Protein AF-A0A813KBT8-F1 (afdb_monomer_lite)

pLDDT: mean 81.85, std 19.01, range [26.27, 98.5]

Organism: Polarella glacialis (NCBI:txid89957)

InterPro domains:
  IPR003609 PAN/Apple domain [PF00024] (307-338)
  IPR018170 Aldo/keto reductase, conserved site [PS00062] (79-96)
  IPR020471 Aldo-keto reductase [PR00069] (47-65)
  IPR020471 Aldo-keto reductase [PR00069] (79-96)
  IPR020471 Aldo-keto reductase [PR00069] (163-187)
  IPR020471 Aldo-keto reductase [PTHR43827] (1-230)
  IPR023210 NADP-dependent oxidoreductase domain [PF00248] (2-155)
  IPR023210 NADP-dependent oxidoreductase domain [PF00248] (170-227)
  IPR036812 NAD(P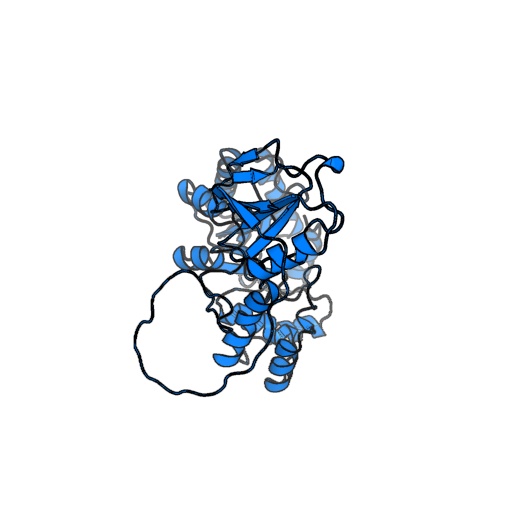)-dependent oxidoreductase domain superfamily [G3DSA:3.20.20.100] (1-245)
  IPR036812 NAD(P)-dependent oxidoreductase domain superfamily [SSF51430] (1-228)

Foldseek 3Di:
DPPCLLVQLVVVVVVPDDPVVDAAEDEQADDPAFNPALVCRVVSLVVSCVSNVHQAHAEYEGEHDPDDDPRLVSNLVSVVVCVVVVRYNFYAYELYDPVRQVRCVVPHPGHHQEYEYADELQQGQFRPRDPQTRACPLVSCVVVNHAAAHEPHQPDDPPDDRQQPPPLLVVQCVVFVAGSLLSSQLLCVVSRHHYDDDDDDPVVVVRNVPNPVDHDDPVSSLVSNCNNCVNPLPDPRHRHPVHDNSVPSDDDDDDDDDDDDDDDDDDDDDDDDPFWDKDFDDKQKDADDDDPQFAFPCFWPDFFDADPVNLSVVLRVTPQFFKWKAQPVTRTIGTTNDRPDMDGNVRTIIMMGTD

Structure (mmCIF, N/CA/C/O backbone):
data_AF-A0A813KBT8-F1
#
_entry.id   AF-A0A813KBT8-F1
#
loop_
_atom_site.group_PDB
_atom_site.id
_atom_site.type_symbol
_atom_site.label_atom_id
_atom_site.label_alt_id
_atom_site.label_comp_id
_atom_site.label_asym_id
_atom_site.label_entity_id
_atom_site.label_seq_id
_atom_site.pdbx_PDB_ins_code
_atom_site.Cartn_x
_atom_site.Cartn_y
_atom_site.Cartn_z
_atom_site.occupancy
_atom_site.B_iso_or_equiv
_atom_site.auth_seq_id
_atom_site.auth_comp_id
_atom_site.auth_asym_id
_atom_site.auth_atom_id
_atom_site.pdbx_PDB_model_num
ATOM 1 N N . ALA A 1 1 ? 16.688 1.338 2.397 1.00 73.06 1 ALA A N 1
ATOM 2 C CA . ALA A 1 1 ? 15.845 2.475 2.842 1.00 73.06 1 ALA A CA 1
ATOM 3 C C . ALA A 1 1 ? 15.650 2.510 4.356 1.00 73.06 1 ALA A C 1
ATOM 5 O O . ALA A 1 1 ? 15.962 3.528 4.949 1.00 73.06 1 ALA A O 1
ATOM 6 N N . TYR A 1 2 ? 15.148 1.444 4.993 1.00 86.00 2 TYR A N 1
ATOM 7 C CA . TYR A 1 2 ? 14.852 1.474 6.438 1.00 86.00 2 TYR A CA 1
ATOM 8 C C . TYR A 1 2 ? 16.041 1.118 7.340 1.00 86.00 2 TYR A C 1
ATOM 10 O O . TYR A 1 2 ? 15.982 1.373 8.537 1.00 86.00 2 TYR A O 1
ATOM 18 N N . GLY A 1 3 ? 17.112 0.549 6.772 1.00 88.31 3 GLY A N 1
ATOM 19 C CA . GLY A 1 3 ? 18.367 0.299 7.488 1.00 88.31 3 GLY A CA 1
ATOM 20 C C . GLY A 1 3 ? 18.262 -0.734 8.609 1.00 88.31 3 GLY A C 1
ATOM 21 O O . GLY A 1 3 ? 19.066 -0.688 9.528 1.00 88.31 3 GLY A O 1
ATOM 22 N N . ASN A 1 4 ? 17.268 -1.624 8.552 1.00 93.88 4 ASN A N 1
ATOM 23 C CA . ASN A 1 4 ? 16.933 -2.557 9.630 1.00 93.88 4 ASN A CA 1
ATOM 24 C C . ASN A 1 4 ? 16.844 -4.030 9.180 1.00 93.88 4 ASN A C 1
ATOM 26 O O . ASN A 1 4 ? 16.309 -4.877 9.892 1.00 93.88 4 ASN A O 1
ATOM 30 N N . GLU A 1 5 ? 17.341 -4.353 7.984 1.00 95.94 5 GLU A N 1
ATOM 31 C CA . GLU A 1 5 ? 17.313 -5.718 7.437 1.00 95.94 5 GLU A CA 1
ATOM 32 C C . GLU A 1 5 ? 18.163 -6.690 8.268 1.00 95.94 5 GLU A C 1
ATOM 34 O O . GLU A 1 5 ? 17.776 -7.843 8.440 1.00 95.94 5 GLU A O 1
ATOM 39 N N . ALA A 1 6 ? 19.262 -6.215 8.864 1.00 97.44 6 ALA A N 1
ATOM 40 C CA . ALA A 1 6 ? 20.105 -7.019 9.748 1.00 97.44 6 ALA A CA 1
ATOM 41 C C . ALA A 1 6 ? 19.377 -7.426 11.042 1.00 97.44 6 ALA A C 1
ATOM 43 O O . ALA A 1 6 ? 19.524 -8.551 11.519 1.00 97.44 6 ALA A O 1
ATOM 44 N N . GLU A 1 7 ? 18.582 -6.523 11.618 1.00 97.81 7 GLU A N 1
ATOM 45 C CA . GLU A 1 7 ? 17.735 -6.774 12.787 1.00 97.81 7 GLU A CA 1
ATOM 46 C C . GLU A 1 7 ? 16.640 -7.787 12.458 1.00 97.81 7 GLU A C 1
ATOM 48 O O . GLU A 1 7 ? 16.394 -8.696 13.248 1.00 97.81 7 GLU A O 1
ATOM 53 N N . ILE A 1 8 ? 16.010 -7.654 11.286 1.00 97.44 8 ILE A N 1
ATOM 54 C CA . ILE A 1 8 ? 14.975 -8.581 10.814 1.00 97.44 8 ILE A CA 1
ATOM 55 C C . ILE A 1 8 ? 15.569 -9.979 10.607 1.00 97.44 8 ILE A C 1
ATOM 57 O O . ILE A 1 8 ? 14.985 -10.952 11.078 1.00 97.44 8 ILE A O 1
ATOM 61 N N . GLY A 1 9 ? 16.749 -10.085 9.985 1.00 98.19 9 GLY A N 1
ATOM 62 C CA . GLY A 1 9 ? 17.458 -11.357 9.812 1.00 98.19 9 GLY A CA 1
ATOM 63 C C . GLY A 1 9 ? 17.734 -12.068 11.137 1.00 98.19 9 GLY A C 1
ATOM 64 O O . GLY A 1 9 ? 17.426 -13.251 11.286 1.00 98.19 9 GLY A O 1
ATOM 65 N N . ARG A 1 10 ? 18.231 -11.329 12.142 1.00 98.44 10 ARG A N 1
ATOM 66 C CA . ARG A 1 10 ? 18.413 -11.868 13.502 1.00 98.44 10 ARG A CA 1
ATOM 67 C C . ARG A 1 10 ? 17.088 -12.314 14.118 1.00 98.44 10 ARG A C 1
ATOM 69 O O . ARG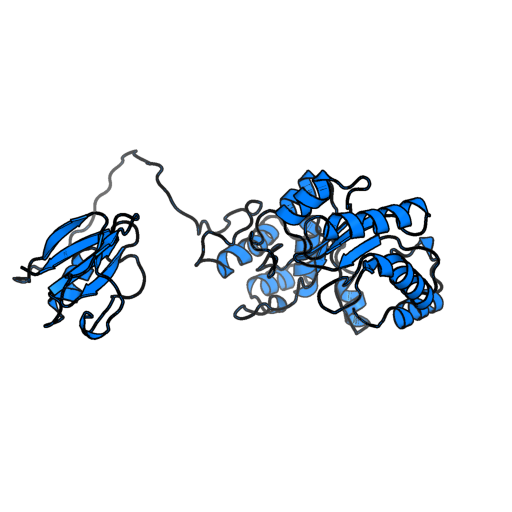 A 1 10 ? 17.006 -13.435 14.596 1.00 98.44 10 ARG A O 1
ATOM 76 N N . ALA A 1 11 ? 16.044 -11.488 14.044 1.00 97.69 11 ALA A N 1
ATOM 77 C CA . ALA A 1 11 ? 14.740 -11.813 14.621 1.00 97.69 11 ALA A CA 1
ATOM 78 C C . ALA A 1 11 ? 14.106 -13.070 14.002 1.00 97.69 11 ALA A C 1
ATOM 80 O O . ALA A 1 11 ? 13.537 -13.881 14.728 1.00 97.69 11 ALA A O 1
ATOM 81 N N . MET A 1 12 ? 14.226 -13.264 12.683 1.00 97.88 12 MET A N 1
ATOM 82 C CA . MET A 1 12 ? 13.758 -14.490 12.025 1.00 97.88 12 MET A CA 1
ATOM 83 C C . MET A 1 12 ? 14.509 -15.715 12.548 1.00 97.88 12 MET A C 1
ATOM 85 O O . MET A 1 12 ? 13.881 -16.695 12.941 1.00 97.88 12 MET A O 1
ATOM 89 N N . LYS A 1 13 ? 15.841 -15.642 12.624 1.00 97.12 13 LYS A N 1
ATOM 90 C CA . LYS A 1 13 ? 16.671 -16.734 13.142 1.00 97.12 13 LYS A CA 1
ATOM 91 C C . LYS A 1 13 ? 16.353 -17.057 14.605 1.00 97.12 13 LYS A C 1
ATOM 93 O O . LYS A 1 13 ? 16.160 -18.221 14.943 1.00 97.12 13 LYS A O 1
ATOM 98 N N . ASP A 1 14 ? 16.258 -16.032 15.446 1.00 98.31 14 ASP A N 1
ATOM 99 C CA . ASP A 1 14 ? 15.983 -16.165 16.879 1.00 98.31 14 ASP A CA 1
ATOM 100 C C . ASP A 1 14 ? 14.563 -16.690 17.149 1.00 98.31 14 ASP A C 1
ATOM 102 O O . ASP A 1 14 ? 14.321 -17.310 18.183 1.00 98.31 14 ASP A O 1
ATOM 106 N N . SER A 1 15 ? 13.624 -16.475 16.218 1.00 97.62 15 SER A N 1
ATOM 107 C CA . SER A 1 15 ? 12.252 -16.985 16.331 1.00 97.62 15 SER A CA 1
ATOM 108 C C . SER A 1 15 ? 12.162 -18.511 16.252 1.00 97.62 15 SER A C 1
ATOM 110 O O . SER A 1 15 ? 11.196 -19.084 16.751 1.00 97.62 15 SER A O 1
ATOM 112 N N . GLY A 1 16 ? 13.136 -19.170 15.612 1.00 97.62 16 GLY A N 1
ATOM 113 C CA . GLY A 1 16 ? 13.113 -20.611 15.351 1.00 97.62 16 GLY A CA 1
ATOM 114 C C . GLY A 1 16 ? 12.031 -21.072 14.364 1.00 97.62 16 GLY A C 1
ATOM 115 O O . GLY A 1 16 ? 11.892 -22.275 14.155 1.00 97.62 16 GLY A O 1
ATOM 116 N N . VAL A 1 17 ? 11.271 -20.151 13.758 1.00 98.19 17 VAL A N 1
ATOM 117 C CA . VAL A 1 17 ? 10.252 -20.475 12.751 1.00 98.19 17 VAL A CA 1
ATOM 118 C C . VAL A 1 17 ? 10.944 -20.874 11.440 1.00 98.19 17 VAL A C 1
ATOM 120 O O . VAL A 1 17 ? 11.838 -20.144 10.995 1.00 98.19 17 VAL A O 1
ATOM 123 N N . PRO A 1 18 ? 10.558 -21.997 10.801 1.00 98.12 18 PRO A N 1
ATOM 124 C CA . PRO A 1 18 ? 11.105 -22.391 9.505 1.00 98.12 18 PRO A CA 1
ATOM 125 C C . PRO A 1 18 ? 10.967 -21.276 8.464 1.00 98.12 18 PRO A C 1
ATOM 127 O O . PRO A 1 18 ? 9.944 -20.592 8.388 1.00 98.12 18 PRO A O 1
ATOM 130 N N . ARG A 1 19 ? 12.001 -21.076 7.639 1.00 97.56 19 ARG A N 1
ATOM 131 C CA . ARG A 1 19 ? 12.046 -19.965 6.674 1.00 97.56 19 ARG A CA 1
ATOM 132 C C . ARG A 1 19 ? 10.878 -20.031 5.687 1.00 97.56 19 ARG A C 1
ATOM 134 O O . ARG A 1 19 ? 10.356 -18.988 5.307 1.00 97.56 19 ARG A O 1
ATOM 141 N N . GLU A 1 20 ? 10.467 -21.228 5.297 1.00 97.25 20 GLU A N 1
ATOM 142 C CA . GLU A 1 20 ? 9.361 -21.514 4.386 1.00 97.25 20 GLU A CA 1
ATOM 143 C C . GLU A 1 20 ? 7.968 -21.199 4.956 1.00 97.25 20 GLU A C 1
ATOM 145 O O . GLU A 1 20 ? 7.028 -21.051 4.178 1.00 97.25 20 GLU A O 1
ATOM 150 N N . GLU A 1 21 ? 7.838 -21.046 6.277 1.00 98.00 21 GLU A N 1
ATOM 151 C CA . GLU A 1 21 ? 6.603 -20.608 6.945 1.00 98.00 21 GLU A CA 1
ATOM 152 C C . GLU A 1 21 ? 6.525 -19.078 7.091 1.00 98.00 21 GLU A C 1
ATOM 154 O O . GLU A 1 21 ? 5.476 -18.526 7.428 1.00 98.00 21 GLU A O 1
ATOM 159 N N . LEU A 1 22 ? 7.625 -18.369 6.819 1.00 97.94 22 LEU A N 1
ATOM 160 C CA . LEU A 1 22 ? 7.691 -16.912 6.850 1.00 97.94 22 LEU A CA 1
ATOM 161 C C . LEU A 1 22 ? 7.487 -16.333 5.448 1.00 97.94 22 LEU A C 1
ATOM 163 O O . LEU A 1 22 ? 8.115 -16.764 4.485 1.00 97.94 22 LEU A O 1
ATOM 167 N N . PHE A 1 23 ? 6.668 -15.285 5.350 1.00 97.69 23 PHE A N 1
ATOM 168 C CA . PHE A 1 23 ? 6.540 -14.482 4.136 1.00 97.69 23 PHE A CA 1
ATOM 169 C C . PHE A 1 23 ? 7.392 -13.216 4.264 1.00 97.69 23 PHE A C 1
ATOM 171 O O . PHE A 1 23 ? 7.031 -12.282 4.984 1.00 97.69 23 PHE A O 1
ATOM 178 N N . LEU A 1 24 ? 8.533 -13.179 3.577 1.00 97.88 24 LEU A N 1
ATOM 179 C CA . LEU A 1 24 ? 9.497 -12.089 3.661 1.00 97.88 24 LEU A CA 1
ATOM 180 C C . LEU A 1 24 ? 9.466 -11.210 2.413 1.00 97.88 24 LEU A C 1
ATOM 182 O O . LEU A 1 24 ? 9.707 -11.661 1.290 1.00 97.88 24 LEU A O 1
ATOM 186 N N . ALA A 1 25 ? 9.239 -9.921 2.643 1.00 96.88 25 ALA A N 1
ATOM 187 C CA . ALA A 1 25 ? 9.203 -8.904 1.610 1.00 96.88 25 ALA A CA 1
ATOM 188 C C . ALA A 1 25 ? 10.233 -7.803 1.898 1.00 96.88 25 ALA A C 1
ATOM 190 O O . ALA A 1 25 ? 10.219 -7.208 2.977 1.00 96.88 25 ALA A O 1
ATOM 191 N N . THR A 1 26 ? 11.089 -7.486 0.925 1.00 95.06 26 THR A N 1
ATOM 192 C CA . THR A 1 26 ? 11.926 -6.272 0.963 1.00 95.06 26 THR A CA 1
ATOM 193 C C . THR A 1 26 ? 11.841 -5.517 -0.361 1.00 95.06 26 THR A C 1
ATOM 195 O O . THR A 1 26 ? 11.114 -5.911 -1.278 1.00 95.06 26 THR A O 1
ATOM 198 N N . LYS A 1 27 ? 12.518 -4.372 -0.445 1.00 92.12 27 LYS A N 1
ATOM 199 C CA . LYS A 1 27 ? 12.392 -3.455 -1.571 1.00 92.12 27 LYS A CA 1
ATOM 200 C C . LYS A 1 27 ? 13.742 -3.077 -2.174 1.00 92.12 27 LYS A C 1
ATOM 202 O O . LYS A 1 27 ? 14.688 -2.786 -1.442 1.00 92.12 27 LYS A O 1
ATOM 207 N N . ALA A 1 28 ? 13.790 -3.014 -3.498 1.00 87.75 28 ALA A N 1
ATOM 208 C CA . ALA A 1 28 ? 14.904 -2.542 -4.302 1.00 87.75 28 ALA A CA 1
ATOM 209 C C . ALA A 1 28 ? 15.030 -1.016 -4.176 1.00 87.75 28 ALA A C 1
ATOM 211 O O . ALA A 1 28 ? 14.179 -0.261 -4.655 1.00 87.75 28 ALA A O 1
ATOM 212 N N . THR A 1 29 ? 16.061 -0.549 -3.471 1.00 73.12 29 THR A N 1
ATOM 213 C CA . THR A 1 29 ? 16.298 0.877 -3.191 1.00 73.12 29 THR A CA 1
ATOM 214 C C . THR A 1 29 ? 17.781 1.130 -2.935 1.00 73.12 29 THR A C 1
ATOM 216 O O . THR A 1 29 ? 18.419 0.346 -2.235 1.00 73.12 29 THR A O 1
ATOM 219 N N . SER A 1 30 ? 18.323 2.237 -3.452 1.00 52.94 30 SER A N 1
ATOM 220 C CA . SER A 1 30 ? 19.692 2.684 -3.142 1.00 52.94 30 SER A CA 1
ATOM 221 C C . SER A 1 30 ? 19.733 4.038 -2.422 1.00 52.94 30 SER A C 1
ATOM 223 O O . SER A 1 30 ? 20.722 4.350 -1.769 1.00 52.94 30 SER A O 1
ATOM 225 N N . VAL A 1 31 ? 18.658 4.831 -2.493 1.00 48.09 31 VAL A N 1
ATOM 226 C CA . VAL A 1 31 ? 18.511 6.151 -1.854 1.00 48.09 31 VAL A CA 1
ATOM 227 C C . VAL A 1 31 ? 17.052 6.380 -1.425 1.00 48.09 31 VAL A C 1
ATOM 229 O O . VAL A 1 31 ? 16.170 5.665 -1.905 1.00 48.09 31 VAL A O 1
ATOM 232 N N . PRO A 1 32 ? 16.754 7.365 -0.548 1.00 42.81 32 PRO A N 1
ATOM 233 C CA . PRO A 1 32 ? 15.406 7.585 -0.005 1.00 42.81 32 PRO A CA 1
ATOM 234 C C . PRO A 1 32 ? 14.283 7.747 -1.046 1.00 42.81 32 PRO A C 1
ATOM 236 O O . PRO A 1 32 ? 13.121 7.604 -0.685 1.00 42.81 32 PRO A O 1
ATOM 239 N N . LEU A 1 33 ? 14.620 8.023 -2.313 1.00 46.59 33 LEU A N 1
ATOM 240 C CA . LEU A 1 33 ? 13.676 8.282 -3.406 1.00 46.59 33 LEU A CA 1
ATOM 241 C C . LEU A 1 33 ? 13.801 7.313 -4.608 1.00 46.59 33 LEU A C 1
ATOM 243 O O . LEU A 1 33 ? 13.226 7.588 -5.655 1.00 46.59 33 LEU A O 1
ATOM 247 N N . GLY A 1 34 ? 14.530 6.190 -4.502 1.00 53.03 34 GLY A N 1
ATOM 248 C CA . GLY A 1 34 ? 14.545 5.152 -5.551 1.00 53.03 34 GLY A CA 1
ATOM 249 C C . GLY A 1 34 ? 15.878 4.418 -5.740 1.00 53.03 34 GLY A C 1
ATOM 250 O O . GLY A 1 34 ? 16.786 4.512 -4.912 1.00 53.03 34 GLY A O 1
ATOM 251 N N . MET A 1 35 ? 15.992 3.648 -6.828 1.00 59.59 35 MET A N 1
ATOM 252 C CA . MET A 1 35 ? 17.266 3.077 -7.285 1.00 59.59 35 MET A CA 1
ATOM 253 C C . MET A 1 35 ? 17.950 4.036 -8.244 1.00 59.59 35 MET A C 1
ATOM 255 O O . MET A 1 35 ? 17.415 4.304 -9.314 1.00 59.59 35 MET A O 1
ATOM 259 N N . ALA A 1 36 ? 19.119 4.550 -7.863 1.00 51.09 36 ALA A N 1
ATOM 260 C CA . ALA A 1 36 ? 19.884 5.504 -8.660 1.00 51.09 36 ALA A CA 1
ATOM 261 C C . ALA A 1 36 ? 20.305 4.908 -10.010 1.00 51.09 36 ALA A C 1
ATOM 263 O O . ALA A 1 36 ? 20.171 5.589 -11.015 1.00 51.09 36 ALA A O 1
ATOM 264 N N . GLU A 1 37 ? 20.703 3.634 -10.040 1.00 63.53 37 GLU A N 1
ATOM 265 C CA . GLU A 1 37 ? 21.267 2.993 -11.228 1.00 63.53 37 GLU A CA 1
ATOM 266 C C . GLU A 1 37 ? 20.930 1.485 -11.264 1.00 63.53 37 GLU A C 1
ATOM 268 O O . GLU A 1 37 ? 21.152 0.797 -10.259 1.00 63.53 37 GLU A O 1
ATOM 273 N N . PRO A 1 38 ? 20.416 0.941 -12.388 1.00 63.00 38 PRO A N 1
ATOM 274 C CA . PRO A 1 38 ? 20.057 -0.478 -12.517 1.00 63.00 38 PRO A CA 1
ATOM 275 C C . PRO A 1 38 ? 21.235 -1.439 -12.310 1.00 63.00 38 PRO A C 1
ATOM 277 O O . PRO A 1 38 ? 21.049 -2.552 -11.822 1.00 63.00 38 PRO A O 1
ATOM 280 N N . THR A 1 39 ? 22.455 -1.000 -12.635 1.00 66.12 39 THR A N 1
ATOM 281 C CA . THR A 1 39 ? 23.690 -1.798 -12.540 1.00 66.12 39 THR A CA 1
ATOM 282 C C . THR A 1 39 ? 24.030 -2.241 -11.117 1.00 66.12 39 THR A C 1
ATOM 284 O O . THR A 1 39 ? 24.774 -3.203 -10.944 1.00 66.12 39 THR A O 1
ATOM 287 N N . TYR A 1 40 ? 23.463 -1.602 -10.089 1.00 78.12 40 TYR A N 1
ATOM 288 C CA . TYR A 1 40 ? 23.676 -1.994 -8.694 1.00 78.12 40 TYR A CA 1
ATOM 289 C C . TYR A 1 40 ? 22.598 -2.923 -8.136 1.00 78.12 40 TYR A C 1
ATOM 291 O O . TYR A 1 40 ? 22.733 -3.346 -6.991 1.00 78.12 40 TYR A O 1
ATOM 299 N N . LEU A 1 41 ? 21.545 -3.258 -8.892 1.00 86.00 41 LEU A N 1
ATOM 300 C CA . LEU A 1 41 ? 20.431 -4.062 -8.381 1.00 86.00 41 LEU A CA 1
ATOM 301 C C . LEU A 1 41 ? 20.901 -5.395 -7.786 1.00 86.00 41 LEU A C 1
ATOM 303 O O . LEU A 1 41 ? 20.525 -5.725 -6.665 1.00 86.00 41 LEU A O 1
ATOM 307 N N . GLU A 1 42 ? 21.752 -6.134 -8.499 1.00 86.25 42 GLU A N 1
ATOM 308 C CA . GLU A 1 42 ? 22.264 -7.423 -8.018 1.00 86.25 42 GLU A CA 1
ATOM 309 C C . GLU A 1 42 ? 23.114 -7.266 -6.751 1.00 86.25 42 GLU A C 1
ATOM 311 O O . GLU A 1 42 ? 22.970 -8.045 -5.811 1.00 86.25 42 GLU A O 1
ATOM 316 N N . ALA A 1 43 ? 23.952 -6.226 -6.684 1.00 87.88 43 ALA A N 1
ATOM 317 C CA . ALA A 1 43 ? 24.774 -5.938 -5.511 1.00 87.88 43 ALA A CA 1
ATOM 318 C C . ALA A 1 43 ? 23.921 -5.532 -4.297 1.00 87.88 43 ALA A C 1
ATOM 320 O O . ALA A 1 43 ? 24.159 -5.995 -3.181 1.00 87.88 43 ALA A O 1
ATOM 321 N N . ILE A 1 44 ? 22.899 -4.696 -4.509 1.00 88.75 44 ILE A N 1
ATOM 322 C CA . ILE A 1 44 ? 21.926 -4.313 -3.479 1.00 88.75 44 ILE A CA 1
ATOM 323 C C . ILE A 1 44 ? 21.217 -5.564 -2.973 1.00 88.75 44 ILE A C 1
ATOM 325 O O . ILE A 1 44 ? 21.206 -5.817 -1.772 1.00 88.75 44 ILE A O 1
ATOM 329 N N . PHE A 1 45 ? 20.682 -6.373 -3.881 1.00 92.50 45 PHE A N 1
ATOM 330 C CA . PHE A 1 45 ? 19.961 -7.587 -3.541 1.00 92.50 45 PHE A CA 1
ATOM 331 C C . PHE A 1 45 ? 20.837 -8.589 -2.772 1.00 92.50 45 PHE A C 1
ATOM 333 O O . PHE A 1 45 ? 20.407 -9.117 -1.746 1.00 92.50 45 PHE A O 1
ATOM 340 N N . ALA A 1 46 ? 22.089 -8.795 -3.194 1.00 93.12 46 ALA A N 1
ATOM 341 C CA . ALA A 1 46 ? 23.042 -9.653 -2.489 1.00 93.12 46 ALA A CA 1
ATOM 342 C C . ALA A 1 46 ? 23.308 -9.168 -1.053 1.00 93.12 46 ALA A C 1
ATOM 344 O O . ALA A 1 46 ? 23.254 -9.964 -0.113 1.00 93.12 46 ALA A O 1
ATOM 345 N N . ASN A 1 47 ? 23.514 -7.861 -0.863 1.00 93.12 47 ASN A N 1
ATOM 346 C CA . ASN A 1 47 ? 23.688 -7.269 0.465 1.00 93.12 47 ASN A CA 1
ATOM 347 C C . ASN A 1 47 ? 22.428 -7.424 1.332 1.00 93.12 47 ASN A C 1
ATOM 349 O O . ASN A 1 47 ? 22.531 -7.696 2.529 1.00 93.12 47 ASN A O 1
ATOM 353 N N . GLN A 1 48 ? 21.238 -7.287 0.741 1.00 95.12 48 GLN A N 1
ATOM 354 C CA . GLN A 1 48 ? 19.968 -7.475 1.446 1.00 95.12 48 GLN A CA 1
ATOM 355 C C . GLN A 1 48 ? 19.791 -8.921 1.909 1.00 95.12 48 GLN A C 1
ATOM 357 O O . GLN A 1 48 ? 19.444 -9.142 3.066 1.00 95.12 48 GLN A O 1
ATOM 362 N N . LEU A 1 49 ? 20.084 -9.909 1.057 1.00 96.94 49 LEU A N 1
ATOM 363 C CA . LEU A 1 49 ? 20.055 -11.323 1.440 1.00 96.94 49 LEU A CA 1
ATOM 364 C C . LEU A 1 49 ? 21.053 -11.641 2.559 1.00 96.94 49 LEU A C 1
ATOM 366 O O . LEU A 1 49 ? 20.706 -12.342 3.510 1.00 96.94 49 LEU A O 1
ATOM 370 N N . GLN A 1 50 ? 22.262 -11.074 2.492 1.00 97.38 50 GLN A N 1
ATOM 371 C CA . GLN A 1 50 ? 23.261 -11.223 3.550 1.00 97.38 50 GLN A CA 1
ATOM 372 C C . GLN A 1 50 ? 22.765 -10.640 4.880 1.00 97.38 50 GLN A C 1
ATOM 374 O O . GLN A 1 50 ? 22.868 -11.299 5.915 1.00 97.38 50 GLN A O 1
ATOM 379 N N . ALA A 1 51 ? 22.204 -9.427 4.865 1.00 97.25 51 ALA A N 1
ATOM 380 C CA . ALA A 1 51 ? 21.662 -8.787 6.060 1.00 97.25 51 ALA A CA 1
ATOM 381 C C . ALA A 1 51 ? 20.471 -9.572 6.637 1.00 97.25 51 ALA A C 1
ATOM 383 O O . ALA A 1 51 ? 20.416 -9.817 7.841 1.00 97.25 51 ALA A O 1
ATOM 384 N N . LEU A 1 52 ? 19.560 -10.025 5.772 1.00 98.00 52 LEU A N 1
ATOM 385 C CA . LEU A 1 52 ? 18.386 -10.823 6.135 1.00 98.00 52 LEU A CA 1
ATOM 386 C C . LEU A 1 52 ? 18.727 -12.274 6.507 1.00 98.00 52 LEU A C 1
ATOM 388 O O . LEU A 1 52 ? 17.858 -12.972 7.022 1.00 98.00 52 LEU A O 1
ATOM 392 N N . GLN A 1 53 ? 19.968 -12.718 6.279 1.00 97.88 53 GLN A N 1
ATOM 393 C CA . GLN A 1 53 ? 20.448 -14.076 6.556 1.00 97.88 53 GLN A CA 1
ATOM 394 C C . GLN A 1 53 ? 19.584 -15.153 5.881 1.00 97.88 53 GLN A C 1
ATOM 396 O O . GLN A 1 53 ? 19.210 -16.150 6.496 1.00 97.88 53 GLN A O 1
ATOM 401 N N . THR A 1 54 ? 19.238 -14.940 4.610 1.00 98.06 54 THR A N 1
ATOM 402 C CA . THR A 1 54 ? 18.399 -15.860 3.833 1.00 98.06 54 THR A CA 1
ATOM 403 C C . THR A 1 54 ? 18.840 -15.922 2.375 1.00 98.06 54 THR A C 1
ATOM 405 O O . THR A 1 54 ? 19.447 -14.985 1.863 1.00 98.06 54 THR A O 1
ATOM 408 N N . ASP A 1 55 ? 18.509 -17.013 1.689 1.00 97.19 55 ASP A N 1
ATOM 409 C CA . ASP A 1 55 ? 18.888 -17.217 0.289 1.00 97.19 55 ASP A CA 1
ATOM 410 C C . ASP A 1 55 ? 17.849 -16.694 -0.707 1.00 97.19 55 ASP A C 1
ATOM 412 O O . ASP A 1 55 ? 18.183 -16.482 -1.877 1.00 97.19 55 ASP A O 1
ATOM 416 N N . TYR A 1 56 ? 16.609 -16.463 -0.261 1.00 98.12 56 TYR A N 1
ATOM 417 C CA . TYR A 1 56 ? 15.518 -16.025 -1.126 1.00 98.12 56 TYR A CA 1
ATOM 418 C C . TYR A 1 56 ? 14.538 -15.068 -0.438 1.00 98.12 56 TYR A C 1
ATOM 420 O O . TYR A 1 56 ? 14.383 -15.061 0.787 1.00 98.12 56 TYR A O 1
ATOM 428 N N . LEU A 1 57 ? 13.813 -14.300 -1.251 1.00 98.31 57 LEU A N 1
ATOM 429 C CA . LEU A 1 57 ? 12.677 -13.482 -0.824 1.00 98.31 57 LEU A CA 1
ATOM 430 C C . LEU A 1 57 ? 11.365 -14.018 -1.390 1.00 98.31 57 LEU A C 1
ATOM 432 O O . LEU A 1 57 ? 11.319 -14.516 -2.516 1.00 98.31 57 LEU A O 1
ATOM 436 N N . ASP A 1 58 ? 10.284 -13.858 -0.631 1.00 98.50 58 ASP A N 1
ATOM 437 C CA . ASP A 1 58 ? 8.940 -14.175 -1.113 1.00 98.50 58 ASP A CA 1
ATOM 438 C C . ASP A 1 58 ? 8.443 -13.075 -2.049 1.00 98.50 58 ASP A C 1
ATOM 440 O O . ASP A 1 58 ? 7.918 -13.365 -3.122 1.00 98.50 58 ASP A O 1
ATOM 444 N N . VAL A 1 59 ? 8.693 -11.810 -1.695 1.00 97.94 59 VAL A N 1
ATOM 445 C CA . VAL A 1 59 ? 8.410 -10.659 -2.559 1.00 97.94 59 VAL A CA 1
ATOM 446 C C . VAL A 1 59 ? 9.597 -9.705 -2.609 1.00 97.94 59 VAL A C 1
ATOM 448 O O . VAL A 1 59 ? 10.118 -9.285 -1.573 1.00 97.94 59 VAL A O 1
ATOM 451 N N . TYR A 1 60 ? 9.969 -9.287 -3.819 1.00 96.62 60 TYR A N 1
ATOM 452 C CA . TYR A 1 60 ? 10.877 -8.161 -4.026 1.00 96.62 60 TYR A CA 1
ATOM 453 C C . TYR A 1 60 ? 10.184 -7.034 -4.787 1.00 96.62 60 TYR A C 1
ATOM 455 O O . TYR A 1 60 ? 9.648 -7.243 -5.874 1.00 96.62 60 TYR A O 1
ATOM 463 N N . MET A 1 61 ? 10.164 -5.839 -4.192 1.00 93.81 61 MET A N 1
ATOM 464 C CA . MET A 1 61 ? 9.421 -4.691 -4.722 1.00 93.81 61 MET A CA 1
ATOM 465 C C . MET A 1 61 ? 10.319 -3.568 -5.216 1.00 93.81 61 MET A C 1
ATOM 467 O O . MET A 1 61 ? 11.274 -3.208 -4.536 1.00 93.81 61 MET A O 1
ATOM 471 N N . LEU A 1 62 ? 9.948 -2.906 -6.308 1.00 90.69 62 LEU A N 1
ATOM 472 C CA . LEU A 1 62 ? 10.552 -1.625 -6.673 1.00 90.69 62 LEU A CA 1
ATOM 473 C C . LEU A 1 62 ? 10.056 -0.502 -5.738 1.00 90.69 62 LEU A C 1
ATOM 475 O O . LEU A 1 62 ? 8.859 -0.234 -5.665 1.00 90.69 62 LEU A O 1
ATOM 479 N N . HIS A 1 63 ? 10.970 0.145 -5.002 1.00 86.62 63 HIS A N 1
ATOM 480 C CA . HIS A 1 63 ? 10.659 1.166 -3.986 1.00 86.62 63 HIS A CA 1
ATOM 481 C C . HIS A 1 63 ? 10.743 2.594 -4.548 1.00 86.62 63 HIS A C 1
ATOM 483 O O . HIS A 1 63 ? 11.592 3.377 -4.115 1.00 86.62 63 HIS A O 1
ATOM 489 N N . ALA A 1 64 ? 9.940 2.940 -5.551 1.00 71.31 64 ALA A N 1
ATOM 490 C CA . ALA A 1 64 ? 10.053 4.250 -6.186 1.00 71.31 64 ALA A CA 1
ATOM 491 C C . ALA A 1 64 ? 8.706 4.794 -6.661 1.00 71.31 64 ALA A C 1
ATOM 493 O O . ALA A 1 64 ? 7.866 4.039 -7.133 1.00 71.31 64 ALA A O 1
ATOM 494 N N . ALA A 1 65 ? 8.557 6.115 -6.586 1.00 60.94 65 ALA A N 1
ATOM 495 C CA . ALA A 1 65 ? 7.540 6.861 -7.318 1.00 60.94 65 ALA A CA 1
ATOM 496 C C . ALA A 1 65 ? 8.205 7.540 -8.530 1.00 60.94 65 ALA A C 1
ATOM 498 O O . ALA A 1 65 ? 9.348 7.989 -8.427 1.00 60.94 65 ALA A O 1
ATOM 499 N N . GLY A 1 66 ? 7.509 7.608 -9.668 1.00 64.88 66 GLY A N 1
ATOM 500 C CA . GLY A 1 66 ? 7.944 8.389 -10.834 1.00 64.88 66 GLY A CA 1
ATOM 501 C C . GLY A 1 66 ? 9.118 7.820 -11.648 1.00 64.88 66 GLY A C 1
ATOM 502 O O . GLY A 1 66 ? 9.752 8.564 -12.393 1.00 64.88 66 GLY A O 1
ATOM 503 N N . VAL A 1 67 ? 9.438 6.525 -11.530 1.00 73.94 67 VAL A N 1
ATOM 504 C CA . VAL A 1 67 ? 10.388 5.856 -12.443 1.00 73.94 67 VAL A CA 1
ATOM 505 C C . VAL A 1 67 ? 9.635 5.419 -13.697 1.00 73.94 67 VAL A C 1
ATOM 507 O O . VAL A 1 67 ? 8.641 4.709 -13.592 1.00 73.94 67 VAL A O 1
ATOM 510 N N . ARG A 1 68 ? 10.110 5.848 -14.870 1.00 81.50 68 ARG A N 1
ATOM 511 C CA . ARG A 1 68 ? 9.447 5.698 -16.174 1.00 81.50 68 ARG A CA 1
ATOM 512 C C . ARG A 1 68 ? 10.464 5.346 -17.269 1.00 81.50 68 ARG A C 1
ATOM 514 O O . ARG A 1 68 ? 11.677 5.461 -17.059 1.00 81.50 68 ARG A O 1
ATOM 521 N N . GLY A 1 69 ? 9.967 4.957 -18.433 1.00 87.00 69 GLY A N 1
ATOM 522 C CA . GLY A 1 69 ? 10.704 4.709 -19.665 1.00 87.00 69 GLY A CA 1
ATOM 523 C C . GLY A 1 69 ? 11.765 3.619 -19.544 1.00 87.00 69 GLY A C 1
ATOM 524 O O . GLY A 1 69 ? 11.639 2.659 -18.783 1.00 87.00 69 GLY A O 1
ATOM 525 N N . GLU A 1 70 ? 12.866 3.813 -20.267 1.00 86.56 70 GLU A N 1
ATOM 526 C CA . GLU A 1 70 ? 13.997 2.879 -20.333 1.00 86.56 70 GLU A CA 1
ATOM 527 C C . GLU A 1 70 ? 14.557 2.512 -18.950 1.00 86.56 70 GLU A C 1
ATOM 529 O O . GLU A 1 70 ? 14.982 1.379 -18.719 1.00 86.56 70 GLU A O 1
ATOM 534 N N . ARG A 1 71 ? 14.517 3.442 -17.988 1.00 83.94 71 ARG A N 1
ATOM 535 C CA . ARG A 1 71 ? 14.978 3.180 -16.621 1.00 83.94 71 ARG A CA 1
ATOM 536 C C . ARG A 1 71 ? 14.069 2.195 -15.894 1.00 83.94 71 ARG A C 1
ATOM 538 O O . ARG A 1 71 ? 14.579 1.307 -15.210 1.00 83.94 71 ARG A O 1
ATOM 545 N N . LEU A 1 72 ? 12.751 2.357 -16.029 1.00 87.19 72 LEU A N 1
ATOM 546 C CA . LEU A 1 72 ? 11.775 1.427 -15.464 1.00 87.19 72 LEU A CA 1
ATOM 547 C C . LEU A 1 72 ? 11.964 0.038 -16.074 1.00 87.19 72 LEU A C 1
ATOM 549 O O . LEU A 1 72 ? 12.067 -0.940 -15.333 1.00 87.19 72 LEU A O 1
ATOM 553 N N . GLU A 1 73 ? 12.097 -0.031 -17.401 1.00 90.56 73 GLU A N 1
ATOM 554 C CA . GLU A 1 73 ? 12.329 -1.294 -18.096 1.00 90.56 73 GLU A CA 1
ATOM 555 C C . GLU A 1 73 ? 13.623 -1.965 -17.638 1.00 90.56 73 GLU A C 1
ATOM 557 O O . GLU A 1 73 ? 13.588 -3.108 -17.187 1.00 90.56 73 GLU A O 1
ATOM 562 N N . THR A 1 74 ? 14.751 -1.255 -17.658 1.00 88.38 74 THR A N 1
ATOM 563 C CA . THR A 1 74 ? 16.062 -1.820 -17.302 1.00 88.38 74 THR A CA 1
ATOM 564 C C . THR A 1 74 ? 16.074 -2.383 -15.881 1.00 88.38 74 THR A C 1
ATOM 566 O O . THR A 1 74 ? 16.543 -3.499 -15.651 1.00 88.38 74 THR A O 1
ATOM 569 N N . VAL A 1 75 ? 15.525 -1.638 -14.917 1.00 88.31 75 VAL A N 1
ATOM 570 C CA . VAL A 1 75 ? 15.401 -2.104 -13.532 1.00 88.31 75 VAL A CA 1
ATOM 571 C C . VAL A 1 75 ? 14.527 -3.349 -13.445 1.00 88.31 75 VAL A C 1
ATOM 573 O O . VAL A 1 75 ? 14.909 -4.322 -12.792 1.00 88.31 75 VAL A O 1
ATOM 576 N N . TRP A 1 76 ? 13.361 -3.327 -14.091 1.00 92.69 76 TRP A N 1
ATOM 577 C CA . TRP A 1 76 ? 12.430 -4.441 -14.011 1.00 92.69 76 TRP A CA 1
ATOM 578 C C . TRP A 1 76 ? 13.017 -5.705 -14.635 1.00 92.69 76 TRP A C 1
ATOM 580 O O . TRP A 1 76 ? 12.940 -6.759 -14.016 1.00 92.69 76 TRP A O 1
ATOM 590 N N . ARG A 1 77 ? 13.708 -5.609 -15.781 1.00 92.50 77 ARG A N 1
ATOM 591 C CA . ARG A 1 77 ? 14.436 -6.741 -16.389 1.00 92.50 77 ARG A CA 1
ATOM 592 C C . ARG A 1 77 ? 15.444 -7.364 -15.425 1.00 92.50 77 ARG A C 1
ATOM 594 O O . ARG A 1 77 ? 15.542 -8.586 -15.340 1.00 92.50 77 ARG A O 1
ATOM 601 N N . GLY A 1 78 ? 16.168 -6.542 -14.667 1.00 91.81 78 GLY A N 1
ATOM 602 C CA . GLY A 1 78 ? 17.063 -7.036 -13.623 1.00 91.81 78 GLY A CA 1
ATOM 603 C C . GLY A 1 78 ? 16.312 -7.766 -12.501 1.00 91.81 78 GLY A C 1
ATOM 604 O O . GLY A 1 78 ? 16.762 -8.808 -12.033 1.00 91.81 78 GLY A O 1
ATOM 605 N N . MET A 1 79 ? 15.133 -7.281 -12.102 1.00 94.50 79 MET A N 1
ATOM 606 C CA . MET A 1 79 ? 14.285 -7.965 -11.116 1.00 94.50 79 MET A CA 1
ATOM 607 C C . MET A 1 79 ? 13.718 -9.286 -11.658 1.00 94.50 79 MET A C 1
ATOM 609 O O . MET A 1 79 ? 13.706 -10.279 -10.934 1.00 94.50 79 MET A O 1
ATOM 613 N N . GLU A 1 80 ? 13.314 -9.333 -12.932 1.00 96.38 80 GLU A N 1
ATOM 614 C CA . GLU A 1 80 ? 12.890 -10.562 -13.621 1.00 96.38 80 GLU A CA 1
ATOM 615 C C . GLU A 1 80 ? 13.999 -11.615 -13.590 1.00 96.38 80 GLU A C 1
ATOM 617 O O . GLU A 1 80 ? 13.749 -12.776 -13.262 1.00 96.38 80 GLU A O 1
ATOM 622 N N . ARG A 1 81 ? 15.250 -11.197 -13.815 1.00 95.44 81 ARG A N 1
ATOM 623 C CA . ARG A 1 81 ? 16.409 -12.087 -13.733 1.00 95.44 81 ARG A CA 1
ATOM 624 C C . ARG A 1 81 ? 16.579 -12.716 -12.346 1.00 95.44 81 ARG A C 1
ATOM 626 O O . ARG A 1 81 ? 16.939 -13.887 -12.253 1.00 95.44 81 ARG A O 1
ATOM 633 N N . LEU A 1 82 ? 16.291 -11.988 -11.265 1.00 95.56 82 LEU A N 1
ATOM 634 C CA . LEU A 1 82 ? 16.353 -12.536 -9.901 1.00 95.56 82 LEU A CA 1
ATOM 635 C C . LEU A 1 82 ? 15.309 -13.639 -9.660 1.00 95.56 82 LEU A C 1
ATOM 637 O O . LEU A 1 82 ? 15.573 -14.571 -8.893 1.00 95.56 82 LEU A O 1
ATOM 641 N N . VAL A 1 83 ? 14.154 -13.561 -10.329 1.00 97.81 83 VAL A N 1
ATOM 642 C CA . VAL A 1 83 ? 13.138 -14.625 -10.313 1.00 97.81 83 VAL A CA 1
ATOM 643 C C . VAL A 1 83 ? 13.623 -15.841 -11.094 1.00 97.81 83 VAL A C 1
ATOM 645 O O . VAL A 1 83 ? 13.559 -16.956 -10.585 1.00 97.81 83 VAL A O 1
ATOM 648 N N . GLU A 1 84 ? 14.177 -15.642 -12.293 1.00 97.19 84 GLU A N 1
ATOM 649 C CA . GLU A 1 84 ? 14.739 -16.731 -13.110 1.00 97.19 84 GLU A CA 1
ATOM 650 C C . GLU A 1 84 ? 15.870 -17.485 -12.395 1.00 97.19 84 GLU A C 1
ATOM 652 O O . GLU A 1 84 ? 16.022 -18.694 -12.561 1.00 97.19 84 GLU A O 1
ATOM 657 N N . LEU A 1 85 ? 16.656 -16.779 -11.577 1.00 96.25 85 LEU A N 1
ATOM 658 C CA . LEU A 1 85 ? 17.707 -17.355 -10.734 1.00 96.25 85 LEU A CA 1
ATOM 659 C C . LEU A 1 85 ? 17.168 -18.053 -9.470 1.00 96.25 85 LEU A C 1
ATOM 661 O O . LEU A 1 85 ? 17.958 -18.555 -8.670 1.00 96.25 85 LEU A O 1
ATOM 665 N N . GLY A 1 86 ? 15.849 -18.063 -9.250 1.00 97.06 86 GLY A N 1
ATOM 666 C CA . GLY A 1 86 ? 15.204 -18.688 -8.093 1.00 97.06 86 GLY A CA 1
ATOM 667 C C . GLY A 1 86 ? 15.444 -17.965 -6.765 1.00 97.06 86 GLY A C 1
ATOM 668 O O . GLY A 1 86 ? 15.216 -18.542 -5.704 1.00 97.06 86 GLY A O 1
ATOM 669 N N . ARG A 1 87 ? 15.919 -16.712 -6.792 1.00 97.50 87 ARG A N 1
ATOM 670 C CA . ARG A 1 87 ? 16.233 -15.933 -5.579 1.00 97.50 87 ARG A CA 1
ATOM 671 C C . ARG A 1 87 ? 15.054 -15.091 -5.092 1.00 97.50 87 ARG A C 1
ATOM 673 O O . ARG A 1 87 ? 15.039 -14.657 -3.943 1.00 97.50 87 ARG A O 1
ATOM 680 N N . VAL A 1 88 ? 14.061 -14.863 -5.944 1.00 98.19 88 VAL A N 1
ATOM 681 C CA . VAL A 1 88 ? 12.822 -14.156 -5.606 1.00 98.19 88 VAL A CA 1
ATOM 682 C C . VAL A 1 88 ? 11.642 -14.967 -6.123 1.00 98.19 88 VAL A C 1
ATOM 684 O O . VAL A 1 88 ? 11.657 -15.392 -7.274 1.00 98.19 88 VAL A O 1
ATOM 687 N N . ARG A 1 89 ? 10.619 -15.182 -5.289 1.00 98.12 89 ARG A N 1
ATOM 688 C CA . ARG A 1 89 ? 9.410 -15.913 -5.705 1.00 98.12 89 ARG A CA 1
ATOM 689 C C . ARG A 1 89 ? 8.455 -15.040 -6.515 1.00 98.12 89 ARG A C 1
ATOM 691 O O . ARG A 1 89 ? 7.972 -15.477 -7.554 1.00 98.12 89 ARG A O 1
ATOM 698 N N . SER A 1 90 ? 8.220 -13.812 -6.055 1.00 98.12 90 SER A N 1
ATOM 699 C CA . SER A 1 90 ? 7.266 -12.884 -6.664 1.00 98.12 90 SER A CA 1
ATOM 700 C C . SER A 1 90 ? 7.812 -11.461 -6.742 1.00 98.12 90 SER A C 1
ATOM 702 O O . SER A 1 90 ? 8.536 -10.998 -5.858 1.00 98.12 90 SER A O 1
ATOM 704 N N . LEU A 1 91 ? 7.418 -10.734 -7.787 1.00 97.56 91 LEU A N 1
ATOM 705 C CA . LEU A 1 91 ? 7.764 -9.326 -7.959 1.00 97.56 91 LEU A CA 1
ATOM 706 C C . LEU A 1 91 ? 6.602 -8.414 -7.594 1.00 97.56 91 LEU A C 1
ATOM 708 O O . LEU A 1 91 ? 5.426 -8.762 -7.742 1.00 97.56 91 LEU A O 1
ATOM 712 N N . GLY A 1 92 ? 6.955 -7.215 -7.150 1.00 95.94 92 GLY A N 1
ATOM 713 C CA . GLY A 1 92 ? 5.987 -6.176 -6.870 1.00 95.94 92 GLY A CA 1
ATOM 714 C C . GLY A 1 92 ? 6.512 -4.769 -7.086 1.00 95.94 92 GLY A C 1
ATOM 715 O O . GLY A 1 92 ? 7.673 -4.540 -7.423 1.00 95.94 92 GLY A O 1
ATOM 716 N N . VAL A 1 93 ? 5.635 -3.811 -6.839 1.00 93.38 93 VAL A N 1
ATOM 717 C CA . VAL A 1 93 ? 5.934 -2.380 -6.900 1.00 93.38 93 VAL A CA 1
ATOM 718 C C . VAL A 1 93 ? 5.416 -1.682 -5.652 1.00 93.38 93 VAL A C 1
ATOM 720 O O . VAL A 1 93 ? 4.594 -2.220 -4.907 1.00 93.38 93 VAL A O 1
ATOM 723 N N . SER A 1 94 ? 5.915 -0.481 -5.389 1.00 90.75 94 SER A N 1
ATOM 724 C CA . SER A 1 94 ? 5.429 0.354 -4.300 1.00 90.75 94 SER A CA 1
ATOM 725 C C . SER A 1 94 ? 5.394 1.809 -4.730 1.00 90.75 94 SER A C 1
ATOM 727 O O . SER A 1 94 ? 6.389 2.311 -5.243 1.00 90.75 94 SER A O 1
ATOM 729 N N . ASN A 1 95 ? 4.282 2.486 -4.440 1.00 86.88 95 ASN A N 1
ATOM 730 C CA . ASN A 1 95 ? 3.994 3.886 -4.780 1.00 86.88 95 ASN A CA 1
ATOM 731 C C . ASN A 1 95 ? 3.775 4.150 -6.278 1.00 86.88 95 ASN A C 1
ATOM 733 O O . ASN A 1 95 ? 4.075 5.237 -6.768 1.00 86.88 95 ASN A O 1
ATOM 737 N N . PHE A 1 96 ? 3.267 3.155 -7.007 1.00 87.00 96 PHE A N 1
ATOM 738 C CA . PHE A 1 96 ? 2.941 3.289 -8.428 1.00 87.00 96 PHE A CA 1
ATOM 739 C C . PHE A 1 96 ? 1.504 3.804 -8.605 1.00 87.00 96 PHE A C 1
ATOM 741 O O . PHE A 1 96 ? 0.603 3.366 -7.883 1.00 87.00 96 PHE A O 1
ATOM 748 N N . GLY A 1 97 ? 1.294 4.725 -9.550 1.00 85.06 97 GLY A N 1
ATOM 749 C CA . GLY A 1 97 ? -0.024 5.099 -10.065 1.00 85.06 97 GLY A CA 1
ATOM 750 C C . GLY A 1 97 ? -0.424 4.235 -11.265 1.00 85.06 97 GLY A C 1
ATOM 751 O O . GLY A 1 97 ? 0.355 3.403 -11.728 1.00 85.06 97 GLY A O 1
ATOM 752 N N . VAL A 1 98 ? -1.647 4.422 -11.775 1.00 86.25 98 VAL A N 1
ATOM 753 C CA . VAL A 1 98 ? -2.191 3.611 -12.886 1.00 86.25 98 VAL A CA 1
ATOM 754 C C . VAL A 1 98 ? -1.327 3.717 -14.141 1.00 86.25 98 VAL A C 1
ATOM 756 O O . VAL A 1 98 ? -1.045 2.709 -14.772 1.00 86.25 98 VAL A O 1
ATOM 759 N N . GLU A 1 99 ? -0.845 4.907 -14.484 1.00 86.25 99 GLU A N 1
ATOM 760 C CA . GLU A 1 99 ? -0.018 5.087 -15.677 1.00 86.25 99 GLU A CA 1
ATOM 761 C C . GLU A 1 99 ? 1.338 4.370 -15.584 1.00 86.25 99 GLU A C 1
ATOM 763 O O . GLU A 1 99 ? 1.764 3.757 -16.561 1.00 86.25 99 GLU A O 1
ATOM 768 N N . GLU A 1 100 ? 2.022 4.423 -14.430 1.00 87.25 100 GLU A N 1
ATOM 769 C CA . GLU A 1 100 ? 3.255 3.649 -14.222 1.00 87.25 100 GLU A CA 1
ATOM 770 C C . GLU A 1 100 ? 2.983 2.141 -14.309 1.00 87.25 100 GLU A C 1
ATOM 772 O O . GLU A 1 100 ? 3.811 1.381 -14.816 1.00 87.25 100 GLU A O 1
ATOM 777 N N . LEU A 1 101 ? 1.835 1.704 -13.780 1.00 90.94 101 LEU A N 1
ATOM 778 C CA . LEU A 1 101 ? 1.420 0.306 -13.795 1.00 90.94 101 LEU A CA 1
ATOM 779 C C . LEU A 1 101 ? 1.145 -0.173 -15.218 1.00 90.94 101 LEU A C 1
ATOM 781 O O . LEU A 1 101 ? 1.666 -1.219 -15.583 1.00 90.94 101 LEU A O 1
ATOM 785 N N . GLU A 1 102 ? 0.403 0.589 -16.021 1.00 92.62 102 GLU A N 1
ATOM 786 C CA . GLU A 1 102 ? 0.126 0.281 -17.431 1.00 92.62 102 GLU A CA 1
ATOM 787 C C . GLU A 1 102 ? 1.406 0.217 -18.265 1.00 92.62 102 GLU A C 1
ATOM 789 O O . GLU A 1 102 ? 1.609 -0.712 -19.045 1.00 92.62 102 GLU A O 1
ATOM 794 N N . GLU A 1 103 ? 2.318 1.167 -18.063 1.00 93.12 103 GLU A N 1
ATOM 795 C CA . GLU A 1 103 ? 3.607 1.170 -18.748 1.00 93.12 103 GLU A CA 1
ATOM 796 C C . GLU A 1 103 ? 4.428 -0.078 -18.407 1.00 93.12 103 GLU A C 1
ATOM 798 O O . GLU A 1 103 ? 4.877 -0.795 -19.306 1.00 93.12 103 GLU A O 1
ATOM 803 N N . LEU A 1 104 ? 4.569 -0.382 -17.112 1.00 93.56 104 LEU A N 1
ATOM 804 C CA . LEU A 1 104 ? 5.222 -1.602 -16.648 1.00 93.56 104 LEU A CA 1
ATOM 805 C C . LEU A 1 104 ? 4.535 -2.847 -17.222 1.00 93.56 104 LEU A C 1
ATOM 807 O O . LEU A 1 104 ? 5.192 -3.784 -17.683 1.00 93.56 104 LEU A O 1
ATOM 811 N N . TRP A 1 105 ? 3.205 -2.854 -17.220 1.00 96.31 105 TRP A N 1
ATOM 812 C CA . TRP A 1 105 ? 2.408 -3.943 -17.756 1.00 96.31 105 TRP A CA 1
ATOM 813 C C . TRP A 1 105 ? 2.618 -4.121 -19.259 1.00 96.31 105 TRP A C 1
ATOM 815 O O . TRP A 1 105 ? 2.577 -5.253 -19.734 1.00 96.31 105 TRP A O 1
ATOM 825 N N . GLY A 1 106 ? 2.919 -3.063 -20.009 1.00 97.19 106 GLY A N 1
ATOM 826 C CA . GLY A 1 106 ? 3.186 -3.135 -21.443 1.00 97.19 106 GLY A CA 1
ATOM 827 C C . GLY A 1 106 ? 4.407 -3.986 -21.803 1.00 97.19 106 GLY A C 1
ATOM 828 O O . GLY A 1 106 ? 4.351 -4.755 -22.763 1.00 97.19 106 GLY A O 1
ATOM 829 N N . PHE A 1 107 ? 5.493 -3.911 -21.025 1.00 96.62 107 PHE A N 1
ATOM 830 C CA . PHE A 1 107 ? 6.757 -4.577 -21.379 1.00 96.62 107 PHE A CA 1
ATOM 831 C C . PHE A 1 107 ? 7.174 -5.720 -20.433 1.00 96.62 107 PHE A C 1
ATOM 833 O O . PHE A 1 107 ? 8.000 -6.557 -20.822 1.00 96.62 107 PHE A O 1
ATOM 840 N N . ALA A 1 108 ? 6.655 -5.793 -19.201 1.00 97.44 108 ALA A N 1
ATOM 841 C CA . ALA A 1 108 ? 7.045 -6.817 -18.228 1.00 97.44 108 ALA A CA 1
ATOM 842 C C . ALA A 1 108 ? 6.722 -8.234 -18.734 1.00 97.44 108 ALA A C 1
ATOM 844 O O . ALA A 1 108 ? 5.583 -8.527 -19.106 1.00 97.44 108 ALA A O 1
ATOM 845 N N . LYS A 1 109 ? 7.710 -9.132 -18.712 1.00 98.00 109 LYS A N 1
ATOM 846 C CA . LYS A 1 109 ? 7.533 -10.574 -18.938 1.00 98.00 109 LYS A CA 1
ATOM 847 C C . LYS A 1 109 ? 6.983 -11.250 -17.685 1.00 98.00 109 LYS A C 1
ATOM 849 O O . LYS A 1 109 ? 6.057 -12.049 -17.784 1.00 98.00 109 LYS A O 1
ATOM 854 N N . ILE A 1 110 ? 7.519 -10.902 -16.516 1.00 98.19 110 ILE A N 1
ATOM 855 C CA . ILE A 1 110 ? 6.996 -11.323 -15.214 1.00 98.19 110 ILE A CA 1
ATOM 856 C C . ILE A 1 110 ? 6.234 -10.135 -14.642 1.00 98.19 110 ILE A C 1
ATOM 858 O O . ILE A 1 110 ? 6.828 -9.115 -14.292 1.00 98.19 110 ILE A O 1
ATOM 862 N N . LYS A 1 111 ? 4.905 -10.246 -14.596 1.00 97.88 111 LYS A N 1
ATOM 863 C CA . LYS A 1 111 ? 4.037 -9.171 -14.106 1.00 97.88 111 LYS A CA 1
ATOM 864 C C . LYS A 1 111 ? 4.207 -8.969 -12.595 1.00 97.88 111 LYS A C 1
ATOM 866 O O . LYS A 1 111 ? 4.428 -9.950 -11.880 1.00 97.88 111 LYS A O 1
ATOM 871 N N . PRO A 1 112 ? 4.084 -7.729 -12.084 1.00 96.50 112 PRO A N 1
ATOM 872 C CA . PRO A 1 112 ? 3.954 -7.521 -10.648 1.00 96.50 112 PRO A CA 1
ATOM 873 C C . PRO A 1 112 ? 2.674 -8.204 -10.157 1.00 96.50 112 PRO A C 1
ATOM 875 O O . PRO A 1 112 ? 1.608 -7.999 -10.726 1.00 96.50 112 PRO A O 1
ATOM 878 N N . VAL A 1 113 ? 2.769 -8.984 -9.083 1.00 97.50 113 VAL A N 1
ATOM 879 C CA . VAL A 1 113 ? 1.604 -9.614 -8.423 1.00 97.50 113 VAL A CA 1
ATOM 880 C C . VAL A 1 113 ? 1.323 -9.010 -7.048 1.00 97.50 113 VAL A C 1
ATOM 882 O O . VAL A 1 113 ? 0.358 -9.375 -6.382 1.00 97.50 113 VAL A O 1
ATOM 885 N N . TYR A 1 114 ? 2.173 -8.077 -6.620 1.00 96.69 114 TYR A N 1
ATOM 886 C CA . TYR A 1 114 ? 2.119 -7.424 -5.321 1.00 96.69 114 TYR A CA 1
ATOM 887 C C . TYR A 1 114 ? 2.317 -5.915 -5.485 1.00 96.69 114 TYR A C 1
ATOM 889 O O . TYR A 1 114 ? 3.271 -5.476 -6.128 1.00 96.69 114 TYR A O 1
ATOM 897 N N . MET A 1 115 ? 1.453 -5.107 -4.877 1.00 93.94 115 MET A N 1
ATOM 898 C CA . MET A 1 115 ? 1.549 -3.650 -4.937 1.00 93.94 115 MET A CA 1
ATOM 899 C C . MET A 1 115 ? 1.357 -3.025 -3.561 1.00 93.94 115 MET A C 1
ATOM 901 O O . MET A 1 115 ? 0.292 -3.145 -2.964 1.00 93.94 115 MET A O 1
ATOM 905 N N . GLN A 1 116 ? 2.368 -2.311 -3.067 1.00 93.69 116 GLN A N 1
ATOM 906 C CA . GLN A 1 116 ? 2.324 -1.653 -1.762 1.00 93.69 116 GLN A CA 1
ATOM 907 C C . GLN A 1 116 ? 2.146 -0.135 -1.880 1.00 93.69 116 GLN A C 1
ATOM 909 O O . GLN A 1 116 ? 3.108 0.575 -2.180 1.00 93.69 116 GLN A O 1
ATOM 914 N N . ASN A 1 117 ? 0.953 0.366 -1.552 1.00 89.56 117 ASN A N 1
ATOM 915 C CA . ASN A 1 117 ? 0.567 1.775 -1.693 1.00 89.56 117 ASN A CA 1
ATOM 916 C C . ASN A 1 117 ? -0.112 2.319 -0.421 1.00 89.56 117 ASN A C 1
ATOM 918 O O . ASN A 1 117 ? -0.576 1.556 0.432 1.00 89.56 117 ASN A O 1
ATOM 922 N N . ILE A 1 118 ? -0.176 3.651 -0.280 1.00 87.12 118 ILE A N 1
ATOM 923 C CA . ILE A 1 118 ? -0.944 4.299 0.797 1.00 87.12 118 ILE A CA 1
ATOM 924 C C . ILE A 1 118 ? -2.407 3.868 0.694 1.00 87.12 118 ILE A C 1
ATOM 926 O O . ILE A 1 118 ? -3.014 3.975 -0.367 1.00 87.12 118 ILE A O 1
ATOM 930 N N . PHE A 1 119 ? -2.986 3.431 1.810 1.00 88.38 119 PHE A N 1
ATOM 931 C CA . PHE A 1 119 ? -4.409 3.115 1.877 1.00 88.38 119 PHE A CA 1
ATOM 932 C C . PHE A 1 119 ? -4.976 3.535 3.230 1.00 88.38 119 PHE A C 1
ATOM 934 O O . PHE A 1 119 ? -4.809 2.830 4.226 1.00 88.38 119 PHE A O 1
ATOM 941 N N . LYS A 1 120 ? -5.600 4.716 3.268 1.00 87.81 120 LYS A N 1
ATOM 942 C CA . LYS A 1 120 ? -6.168 5.347 4.468 1.00 87.81 120 LYS A CA 1
ATOM 943 C C . LYS A 1 120 ? -7.661 5.569 4.285 1.00 87.81 120 LYS A C 1
ATOM 945 O O . LYS A 1 120 ? -8.102 5.791 3.166 1.00 87.81 120 LYS A O 1
ATOM 950 N N . VAL A 1 121 ? -8.412 5.624 5.382 1.00 88.25 121 VAL A N 1
ATOM 951 C CA . VAL A 1 121 ? -9.874 5.812 5.336 1.00 88.25 121 VAL A CA 1
ATOM 952 C C . VAL A 1 121 ? -10.306 7.131 4.675 1.00 88.25 121 VAL A C 1
ATOM 954 O O . VAL A 1 121 ? -11.307 7.154 3.977 1.00 88.25 121 VAL A O 1
ATOM 957 N N . TYR A 1 122 ? -9.512 8.199 4.813 1.00 84.88 122 TYR A N 1
ATOM 958 C CA . TYR A 1 122 ? -9.749 9.481 4.127 1.00 84.88 122 TYR A CA 1
ATOM 959 C C . TYR A 1 122 ? -9.114 9.569 2.733 1.00 84.88 122 TYR A C 1
ATOM 961 O O . TYR A 1 122 ? -9.416 10.480 1.981 1.00 84.88 122 TYR A O 1
ATOM 969 N N . LYS A 1 123 ? -8.155 8.686 2.426 1.00 76.75 123 LYS A N 1
ATOM 970 C CA . LYS A 1 123 ? -7.264 8.763 1.256 1.00 76.75 123 LYS A CA 1
ATOM 971 C C . LYS A 1 123 ? -7.021 7.352 0.726 1.00 76.75 123 LYS A C 1
ATOM 973 O O . LYS A 1 123 ? -5.988 6.722 0.986 1.00 76.75 123 LYS A O 1
ATOM 978 N N . GLN A 1 124 ? -8.038 6.807 0.072 1.00 73.00 124 GLN A N 1
ATOM 979 C CA . GLN A 1 124 ? -8.175 5.374 -0.194 1.00 73.00 124 GLN A CA 1
ATOM 980 C C . GLN A 1 124 ? -7.453 5.002 -1.494 1.00 73.00 124 GLN A C 1
ATOM 982 O O . GLN A 1 124 ? -8.053 4.925 -2.562 1.00 73.00 124 GLN A O 1
ATOM 987 N N . GLY A 1 125 ? -6.138 4.789 -1.405 1.00 60.69 125 GLY A N 1
ATOM 988 C CA . GLY A 1 125 ? -5.298 4.500 -2.572 1.00 60.69 125 GLY A CA 1
ATOM 989 C C . GLY A 1 125 ? -4.615 5.730 -3.171 1.00 60.69 125 GLY A C 1
ATOM 990 O O . GLY A 1 125 ? -3.882 5.590 -4.150 1.00 60.69 125 GLY A O 1
ATOM 991 N N . GLU A 1 126 ? -4.793 6.917 -2.575 1.00 66.50 126 GLU A N 1
ATOM 992 C CA . GLU A 1 126 ? -4.193 8.150 -3.089 1.00 66.50 126 GLU A CA 1
ATOM 993 C C . GLU A 1 126 ? -2.668 8.138 -3.048 1.00 66.50 126 GLU A C 1
ATOM 995 O O . GLU A 1 126 ? -2.050 7.886 -2.010 1.00 66.50 126 GLU A O 1
ATOM 1000 N N . GLN A 1 127 ? -2.064 8.426 -4.204 1.00 59.84 127 GLN A N 1
ATOM 1001 C CA . GLN A 1 127 ? -0.627 8.588 -4.352 1.00 59.84 127 GLN A CA 1
ATOM 1002 C C . GLN A 1 127 ? -0.293 10.078 -4.365 1.00 59.84 127 GLN A C 1
ATOM 1004 O O . GLN A 1 127 ? -0.562 10.764 -5.343 1.00 59.84 127 GLN A O 1
ATOM 1009 N N . ILE A 1 128 ? 0.355 10.558 -3.299 1.00 51.38 128 ILE A N 1
ATOM 1010 C CA . ILE A 1 128 ? 0.824 11.955 -3.161 1.00 51.38 128 ILE A CA 1
ATOM 1011 C C . ILE A 1 128 ? 1.734 12.371 -4.332 1.00 51.38 128 ILE A C 1
ATOM 1013 O O . ILE A 1 128 ? 1.848 13.551 -4.643 1.00 51.38 128 ILE A O 1
ATOM 1017 N N . LEU A 1 129 ? 2.416 11.403 -4.951 1.00 47.41 129 LEU A N 1
ATOM 1018 C CA . LEU A 1 129 ? 3.489 11.626 -5.921 1.00 47.41 129 LEU A CA 1
ATOM 1019 C C . LEU A 1 129 ? 3.131 11.204 -7.355 1.00 47.41 129 LEU A C 1
ATOM 1021 O O . LEU A 1 129 ? 3.998 11.272 -8.222 1.00 47.41 129 LEU A O 1
ATOM 1025 N N . SER A 1 130 ? 1.897 10.755 -7.615 1.00 47.78 130 SER A N 1
ATOM 1026 C CA . SER A 1 130 ? 1.447 10.447 -8.978 1.00 47.78 130 SER A CA 1
ATOM 1027 C C . SER A 1 130 ? 0.707 11.652 -9.550 1.00 47.78 130 SER A C 1
ATOM 1029 O O . SER A 1 130 ? -0.221 12.167 -8.927 1.00 47.78 130 SER A O 1
ATOM 1031 N N . ALA A 1 131 ? 1.114 12.094 -10.741 1.00 40.00 131 ALA A N 1
ATOM 1032 C CA . ALA A 1 131 ? 0.487 13.208 -11.455 1.00 40.00 131 ALA A CA 1
ATOM 1033 C C . ALA A 1 131 ? -0.995 12.946 -11.798 1.00 40.00 131 ALA A C 1
ATOM 1035 O O . ALA A 1 131 ? -1.736 13.888 -12.066 1.00 40.00 131 ALA A O 1
ATOM 1036 N N . SER A 1 132 ? -1.426 11.684 -11.758 1.00 45.75 132 SER A N 1
ATOM 1037 C CA . SER A 1 132 ? -2.731 11.215 -12.232 1.00 45.75 132 SER A CA 1
ATOM 1038 C C . SER A 1 132 ? -3.807 11.141 -11.137 1.00 45.75 132 SER A C 1
ATOM 1040 O O . SER A 1 132 ? -4.939 10.758 -11.419 1.00 45.75 132 SER A O 1
ATOM 1042 N N . GLY A 1 133 ? -3.481 11.495 -9.888 1.00 48.97 133 GLY A N 1
ATOM 1043 C CA . GLY A 1 133 ? -4.398 11.344 -8.758 1.00 48.97 133 GLY A CA 1
ATOM 1044 C C . GLY A 1 133 ? -4.601 9.880 -8.339 1.00 48.97 133 GLY A C 1
ATOM 1045 O O . GLY A 1 133 ? -4.335 8.930 -9.067 1.00 48.97 133 GLY A O 1
ATOM 1046 N N . GLY A 1 134 ? -5.053 9.676 -7.104 1.00 49.12 134 GLY A N 1
ATOM 1047 C CA . GLY A 1 134 ? -5.251 8.357 -6.487 1.00 49.12 134 GLY A CA 1
ATOM 1048 C C . GLY A 1 134 ? -6.322 7.455 -7.087 1.00 49.12 134 GLY A C 1
ATOM 1049 O O . GLY A 1 134 ? -6.451 6.294 -6.684 1.00 49.12 134 GLY A O 1
ATOM 1050 N N . GLY A 1 135 ? -7.142 8.004 -7.980 1.00 61.25 135 GLY A N 1
ATOM 1051 C CA . GLY A 1 135 ? -8.296 7.324 -8.537 1.00 61.25 135 GLY A CA 1
ATOM 1052 C C . GLY A 1 135 ? -7.875 6.102 -9.345 1.00 61.25 135 GLY A C 1
ATOM 1053 O O . GLY A 1 135 ? -7.102 6.197 -10.288 1.00 61.25 135 GLY A O 1
ATOM 1054 N N . GLY A 1 136 ? -8.404 4.935 -8.984 1.00 76.38 136 GLY A N 1
ATOM 1055 C CA . GLY A 1 136 ? -8.353 3.755 -9.847 1.00 76.38 136 GLY A CA 1
ATOM 1056 C C . GLY A 1 136 ? -7.243 2.748 -9.565 1.00 76.38 136 GLY A C 1
ATOM 1057 O O . GLY A 1 136 ? -7.384 1.627 -10.021 1.00 76.38 136 GLY A O 1
ATOM 1058 N N . VAL A 1 137 ? -6.219 3.039 -8.752 1.00 83.75 137 VAL A N 1
ATOM 1059 C CA . VAL A 1 137 ? -5.151 2.049 -8.465 1.00 83.75 137 VAL A CA 1
ATOM 1060 C C . VAL A 1 137 ? -5.698 0.766 -7.822 1.00 83.75 137 VAL A C 1
ATOM 1062 O O . VAL A 1 137 ? -5.299 -0.338 -8.184 1.00 83.75 137 VAL A O 1
ATOM 1065 N N . VAL A 1 138 ? -6.652 0.898 -6.897 1.00 85.62 138 VAL A N 1
ATOM 1066 C CA . VAL A 1 138 ? -7.327 -0.252 -6.266 1.00 85.62 138 VAL A CA 1
ATOM 1067 C C . VAL A 1 138 ? -8.123 -1.056 -7.297 1.00 85.62 138 VAL A C 1
ATOM 1069 O O . VAL A 1 138 ? -8.072 -2.283 -7.290 1.00 85.62 138 VAL A O 1
ATOM 1072 N N . GLN A 1 139 ? -8.848 -0.372 -8.187 1.00 85.19 139 GLN A N 1
ATOM 1073 C CA . GLN A 1 139 ? -9.641 -1.019 -9.232 1.00 85.19 139 GLN A CA 1
ATOM 1074 C C . GLN A 1 139 ? -8.734 -1.720 -10.247 1.00 85.19 139 GLN A C 1
ATOM 1076 O O . GLN A 1 139 ? -8.912 -2.902 -10.511 1.00 85.19 139 GLN A O 1
ATOM 1081 N N . TRP A 1 140 ? -7.693 -1.028 -10.705 1.00 90.25 140 TRP A N 1
ATOM 1082 C CA . TRP A 1 140 ? -6.662 -1.561 -11.582 1.00 90.25 140 TRP A CA 1
ATOM 1083 C C . TRP A 1 140 ? -6.044 -2.836 -11.006 1.00 90.25 140 TRP A C 1
ATOM 1085 O O . TRP A 1 140 ? -5.926 -3.834 -11.711 1.00 90.25 140 TRP A O 1
ATOM 1095 N N . ALA A 1 141 ? -5.713 -2.835 -9.709 1.00 92.00 141 ALA A N 1
ATOM 1096 C CA . ALA A 1 141 ? -5.154 -4.004 -9.041 1.00 92.00 141 ALA A CA 1
ATOM 1097 C C . ALA A 1 141 ? -6.115 -5.198 -9.077 1.00 92.00 141 ALA A C 1
ATOM 1099 O O . ALA A 1 141 ? -5.695 -6.314 -9.375 1.00 92.00 141 ALA A O 1
ATOM 1100 N N . ARG A 1 142 ? -7.408 -4.963 -8.819 1.00 90.94 142 ARG A N 1
ATOM 1101 C CA . ARG A 1 142 ? -8.446 -6.002 -8.890 1.00 90.94 142 ARG A CA 1
ATOM 1102 C C . ARG A 1 142 ? -8.582 -6.558 -10.306 1.00 90.94 142 ARG A C 1
ATOM 1104 O O . ARG A 1 142 ? -8.568 -7.775 -10.467 1.00 90.94 142 ARG A O 1
ATOM 1111 N N . ASP A 1 143 ? -8.650 -5.685 -11.307 1.00 93.31 143 ASP A N 1
ATOM 1112 C CA . ASP A 1 143 ? -8.839 -6.067 -12.713 1.00 93.31 143 ASP A CA 1
ATOM 1113 C C . ASP A 1 143 ? -7.658 -6.884 -13.261 1.00 93.31 143 ASP A C 1
ATOM 1115 O O . ASP A 1 143 ? -7.842 -7.772 -14.093 1.00 93.31 143 ASP A O 1
ATOM 1119 N N . HIS A 1 144 ? -6.452 -6.638 -12.744 1.00 96.00 144 HIS A N 1
ATOM 1120 C CA . HIS A 1 144 ? -5.221 -7.314 -13.158 1.00 96.00 144 HIS A CA 1
ATOM 1121 C C . HIS A 1 144 ? -4.789 -8.459 -12.227 1.00 96.00 144 HIS A C 1
ATOM 1123 O O . HIS A 1 144 ? -3.736 -9.061 -12.441 1.00 96.00 144 HIS A O 1
ATOM 1129 N N . GLY A 1 145 ? -5.576 -8.777 -11.192 1.00 95.81 145 GLY A N 1
ATOM 1130 C CA . GLY A 1 145 ? -5.249 -9.836 -10.231 1.00 95.81 145 GLY A CA 1
ATOM 1131 C C . GLY A 1 145 ? -4.005 -9.549 -9.379 1.00 95.81 145 GLY A C 1
ATOM 1132 O O . GLY A 1 145 ? -3.316 -10.476 -8.954 1.00 95.81 145 GLY A O 1
ATOM 1133 N N . VAL A 1 146 ? -3.698 -8.274 -9.134 1.00 96.50 146 VAL A N 1
ATOM 1134 C CA . VAL A 1 146 ? -2.566 -7.819 -8.320 1.00 96.50 146 VAL A CA 1
ATOM 1135 C C . VAL A 1 146 ? -3.010 -7.640 -6.869 1.00 96.50 146 VAL A C 1
ATOM 1137 O O . VAL A 1 146 ? -3.952 -6.904 -6.575 1.00 96.50 146 VAL A O 1
ATOM 1140 N N . MET A 1 147 ? -2.304 -8.277 -5.931 1.00 96.62 147 MET A N 1
ATOM 1141 C CA . MET A 1 147 ? -2.582 -8.122 -4.503 1.00 96.62 147 MET A CA 1
ATOM 1142 C C . MET A 1 147 ? -2.113 -6.748 -4.022 1.00 96.62 147 MET A C 1
ATOM 1144 O O . MET A 1 147 ? -0.912 -6.464 -3.977 1.00 96.62 147 MET A O 1
ATOM 1148 N N . MET A 1 148 ? -3.061 -5.905 -3.620 1.00 94.19 148 MET A N 1
ATOM 1149 C CA . MET A 1 148 ? -2.756 -4.609 -3.030 1.00 94.19 148 MET A CA 1
ATOM 1150 C C . MET A 1 148 ? -2.523 -4.727 -1.522 1.00 94.19 148 MET A C 1
ATOM 1152 O O . MET A 1 148 ? -3.281 -5.371 -0.796 1.00 94.19 148 MET A O 1
ATOM 1156 N N . VAL A 1 149 ? -1.482 -4.048 -1.046 1.00 96.00 149 VAL A N 1
ATOM 1157 C CA . VAL A 1 149 ? -1.095 -3.979 0.361 1.00 96.00 149 VAL A CA 1
ATOM 1158 C C . VAL A 1 149 ? -1.055 -2.526 0.812 1.00 96.00 149 VAL A C 1
ATOM 1160 O O . VAL A 1 149 ? -0.209 -1.737 0.391 1.00 96.00 149 VAL A O 1
ATOM 1163 N N . GLY A 1 150 ? -1.991 -2.183 1.686 1.00 93.38 150 GLY A N 1
ATOM 1164 C CA . GLY A 1 150 ? -2.154 -0.866 2.269 1.00 93.38 150 GLY A CA 1
ATOM 1165 C C . GLY A 1 150 ? -1.142 -0.596 3.374 1.00 93.38 150 GLY A C 1
ATOM 1166 O O . GLY A 1 150 ? -1.088 -1.316 4.376 1.00 93.38 150 GLY A O 1
ATOM 1167 N N . TYR A 1 151 ? -0.369 0.480 3.228 1.00 92.38 151 TYR A N 1
ATOM 1168 C CA . TYR A 1 151 ? 0.453 1.014 4.311 1.00 92.38 151 TYR A CA 1
ATOM 1169 C C . TYR A 1 151 ? -0.101 2.339 4.847 1.00 92.38 151 TYR A C 1
ATOM 1171 O O . TYR A 1 151 ? -0.893 3.031 4.201 1.00 92.38 151 TYR A O 1
ATOM 1179 N N . SER A 1 152 ? 0.327 2.696 6.063 1.00 91.69 152 SER A N 1
ATOM 1180 C CA . SER A 1 152 ? -0.085 3.921 6.764 1.00 91.69 152 SER A CA 1
ATOM 1181 C C . SER A 1 152 ? -1.590 4.044 7.043 1.00 91.69 152 SER A C 1
ATOM 1183 O O . SER A 1 152 ? -2.056 5.152 7.289 1.00 91.69 152 SER A O 1
ATOM 1185 N N . THR A 1 153 ? -2.330 2.933 7.088 1.00 92.38 153 THR A N 1
ATOM 1186 C CA . THR A 1 153 ? -3.797 2.885 7.246 1.00 92.38 153 THR A CA 1
ATOM 1187 C C . THR A 1 153 ? -4.351 3.687 8.420 1.00 92.38 153 THR A C 1
ATOM 1189 O O . THR A 1 153 ? -5.419 4.282 8.310 1.00 92.38 153 THR A O 1
ATOM 1192 N N . ILE A 1 154 ? -3.599 3.767 9.517 1.00 92.94 154 ILE A N 1
ATOM 1193 C CA . ILE A 1 154 ? -3.991 4.487 10.737 1.00 92.94 154 ILE A CA 1
ATOM 1194 C C . ILE A 1 154 ? -3.225 5.800 10.953 1.00 92.94 154 ILE A C 1
ATOM 1196 O O . ILE A 1 154 ? -3.380 6.443 11.990 1.00 92.94 154 ILE A O 1
ATOM 1200 N N . ASN A 1 155 ? -2.371 6.202 10.008 1.00 89.94 155 ASN A N 1
ATOM 1201 C CA . ASN A 1 155 ? -1.593 7.431 10.130 1.00 89.94 155 ASN A CA 1
ATOM 1202 C C . ASN A 1 155 ? -2.456 8.634 9.750 1.00 89.94 155 ASN A C 1
ATOM 1204 O O . ASN A 1 155 ? -3.128 8.613 8.716 1.00 89.94 155 ASN A O 1
ATOM 1208 N N . SER A 1 156 ? -2.331 9.722 10.508 1.00 85.75 156 SER A N 1
ATOM 1209 C CA . SER A 1 156 ? -2.963 11.000 10.182 1.00 85.75 156 SER A CA 1
ATOM 1210 C C . SER A 1 156 ? -2.586 11.502 8.784 1.00 85.75 156 SER A C 1
ATOM 1212 O O . SER A 1 156 ? -1.563 11.116 8.198 1.00 85.75 156 SER A O 1
ATOM 1214 N N . TRP A 1 157 ? -3.430 12.379 8.256 1.00 76.75 157 TRP A N 1
ATOM 1215 C CA . TRP A 1 157 ? -3.147 13.190 7.079 1.00 76.75 157 TRP A CA 1
ATOM 1216 C C . TRP A 1 157 ? -3.056 14.660 7.504 1.00 76.75 157 TRP A C 1
ATOM 1218 O O . TRP A 1 157 ? -3.769 15.045 8.436 1.00 76.75 157 TRP A O 1
ATOM 1228 N N . PRO A 1 158 ? -2.188 15.482 6.888 1.00 76.12 158 PRO A N 1
ATOM 1229 C CA . PRO A 1 158 ? -2.162 16.913 7.168 1.00 76.12 158 PRO A CA 1
ATOM 1230 C C . PRO A 1 158 ? -3.558 17.528 7.039 1.00 76.12 158 PRO A C 1
ATOM 1232 O O . PRO A 1 158 ? -4.286 17.212 6.104 1.00 76.12 158 PRO A O 1
ATOM 1235 N N . HIS A 1 159 ? -3.919 18.395 7.986 1.00 79.94 159 HIS A N 1
ATOM 1236 C CA . HIS A 1 159 ? -5.202 19.114 8.012 1.00 79.94 159 HIS A CA 1
ATOM 1237 C C . HIS A 1 159 ? -6.462 18.235 8.137 1.00 79.94 159 HIS A C 1
ATOM 1239 O O . HIS A 1 159 ? -7.570 18.750 8.037 1.00 79.94 159 HIS A O 1
ATOM 1245 N N . MET A 1 160 ? -6.304 16.941 8.429 1.00 80.81 160 MET A N 1
ATOM 1246 C CA . MET A 1 160 ? -7.397 16.007 8.700 1.00 80.81 160 MET A CA 1
ATOM 1247 C C . MET A 1 160 ? -7.407 15.580 10.166 1.00 80.81 160 MET A C 1
ATOM 1249 O O . MET A 1 160 ? -6.361 15.533 10.823 1.00 80.81 160 MET A O 1
ATOM 1253 N N . LEU A 1 161 ? -8.586 15.205 10.670 1.00 85.81 161 LEU A N 1
ATOM 1254 C CA . LEU A 1 161 ? -8.689 14.539 11.967 1.00 85.81 161 LEU A CA 1
ATOM 1255 C C . LEU A 1 161 ? -7.841 13.253 11.970 1.00 85.81 161 LEU A C 1
ATOM 1257 O O . LEU A 1 161 ? -7.781 12.546 10.960 1.00 85.81 161 LEU A O 1
ATOM 1261 N N . PRO A 1 162 ? -7.163 12.914 13.081 1.00 91.44 162 PRO A N 1
ATOM 1262 C CA . PRO A 1 162 ? -6.509 11.619 13.204 1.00 91.44 162 PRO A CA 1
ATOM 1263 C C . PRO A 1 162 ? -7.551 10.497 13.071 1.00 91.44 162 PRO A C 1
ATOM 1265 O O . PRO A 1 162 ? -8.508 10.487 13.843 1.00 91.44 162 PRO A O 1
ATOM 1268 N N . PRO A 1 163 ? -7.365 9.504 12.181 1.00 93.00 163 PRO A N 1
ATOM 1269 C CA . PRO A 1 163 ? -8.397 8.497 11.907 1.00 93.00 163 PRO A CA 1
ATOM 1270 C C . PRO A 1 163 ? -8.722 7.627 13.131 1.00 93.00 163 PRO A C 1
ATOM 1272 O O . PRO A 1 163 ? -9.829 7.124 13.273 1.00 93.00 163 PRO A O 1
ATOM 1275 N N . LEU A 1 164 ? -7.777 7.482 14.066 1.00 95.31 164 LEU A N 1
ATOM 1276 C CA . LEU A 1 164 ? -8.007 6.780 15.333 1.00 95.31 164 LEU A CA 1
ATOM 1277 C C . LEU A 1 164 ? -8.945 7.533 16.294 1.00 95.31 164 LEU A C 1
ATOM 1279 O O . LEU A 1 164 ? -9.463 6.915 17.223 1.00 95.31 164 LEU A O 1
ATOM 1283 N N . GLN A 1 165 ? -9.127 8.838 16.086 1.00 95.19 165 GLN A N 1
ATOM 1284 C CA . GLN A 1 165 ? -9.959 9.736 16.892 1.00 95.19 165 GLN A CA 1
ATOM 1285 C C . GLN A 1 165 ? -11.218 10.194 16.142 1.00 95.19 165 GLN A C 1
ATOM 1287 O O . GLN A 1 165 ? -11.969 11.015 16.665 1.00 95.19 165 GLN A O 1
ATOM 1292 N N . ASP A 1 166 ? -11.455 9.691 14.928 1.00 94.50 166 ASP A N 1
ATOM 1293 C CA . ASP A 1 166 ? -12.662 10.020 14.178 1.00 94.50 166 ASP A CA 1
ATOM 1294 C C . ASP A 1 166 ? -13.901 9.496 14.925 1.00 94.50 166 ASP A C 1
ATOM 1296 O O . ASP A 1 166 ? -13.931 8.314 15.289 1.00 94.50 166 ASP A O 1
ATOM 1300 N N . PRO A 1 167 ? -14.929 10.330 15.165 1.00 94.56 167 PRO A N 1
ATOM 1301 C CA . PRO A 1 167 ? -16.113 9.917 15.914 1.00 94.56 167 PRO A CA 1
ATOM 1302 C C . PRO A 1 167 ? -16.867 8.749 15.262 1.00 94.56 167 PRO A C 1
ATOM 1304 O O . PRO A 1 167 ? -17.425 7.922 15.984 1.00 94.56 167 PRO A O 1
ATOM 1307 N N . HIS A 1 168 ? -16.847 8.621 13.932 1.00 94.31 168 HIS A N 1
ATOM 1308 C CA . HIS A 1 168 ? -17.472 7.496 13.232 1.00 94.31 168 HIS A CA 1
ATOM 1309 C C . HIS A 1 168 ? -16.696 6.204 13.493 1.00 94.31 168 HIS A C 1
ATOM 1311 O O . HIS A 1 168 ? -17.285 5.179 13.834 1.00 94.31 168 HIS A O 1
ATOM 1317 N N . VAL A 1 169 ? -15.362 6.262 13.417 1.00 97.56 169 VAL A N 1
ATOM 1318 C CA . VAL A 1 169 ? -14.491 5.114 13.708 1.00 97.56 169 VAL A CA 1
ATOM 1319 C C . VAL A 1 169 ? -14.621 4.698 15.174 1.00 97.56 169 VAL A C 1
ATOM 1321 O O . VAL A 1 169 ? -14.749 3.509 15.460 1.00 97.56 169 VAL A O 1
ATOM 1324 N N . LEU A 1 170 ? -14.635 5.660 16.102 1.00 98.06 170 LEU A N 1
ATOM 1325 C CA . LEU A 1 170 ? -14.812 5.411 17.536 1.00 98.06 170 LEU A CA 1
ATOM 1326 C C . LEU A 1 170 ? -16.167 4.768 17.844 1.00 98.06 170 LEU A C 1
ATOM 1328 O O . LEU A 1 170 ? -16.228 3.817 18.621 1.00 98.06 170 LEU A O 1
ATOM 1332 N N . SER A 1 171 ? -17.241 5.252 17.216 1.00 97.81 171 SER A N 1
ATOM 1333 C CA . SER A 1 171 ? -18.584 4.694 17.389 1.00 97.81 171 SER A CA 1
ATOM 1334 C C . SER A 1 171 ? -18.651 3.232 16.931 1.00 97.81 171 SER A C 1
ATOM 1336 O O . SER A 1 171 ? -19.134 2.375 17.674 1.00 97.81 171 SER A O 1
ATOM 1338 N N . ILE A 1 172 ? -18.082 2.920 15.762 1.00 98.38 172 ILE A N 1
ATOM 1339 C CA . ILE A 1 172 ? -18.006 1.547 15.238 1.00 98.38 172 ILE A CA 1
ATOM 1340 C C . ILE A 1 172 ? -17.132 0.669 16.143 1.00 98.38 172 ILE A C 1
ATOM 1342 O O . ILE A 1 172 ? -17.502 -0.457 16.474 1.00 98.38 172 ILE A O 1
ATOM 1346 N N . ALA A 1 173 ? -15.989 1.187 16.596 1.00 98.19 173 ALA A N 1
ATOM 1347 C CA . ALA A 1 173 ? -15.089 0.480 17.502 1.00 98.19 173 ALA A CA 1
ATOM 1348 C C . ALA A 1 173 ? -15.795 0.094 18.809 1.00 98.19 173 ALA A C 1
ATOM 1350 O O . ALA A 1 173 ? -15.746 -1.069 19.217 1.00 98.19 173 ALA A O 1
ATOM 1351 N N . GLN A 1 174 ? -16.533 1.030 19.412 1.00 98.06 174 GLN A N 1
ATOM 1352 C CA . GLN A 1 174 ? -17.334 0.777 20.606 1.00 98.06 174 GLN A CA 1
ATOM 1353 C C . GLN A 1 174 ? -18.419 -0.277 20.351 1.00 98.06 174 GLN A C 1
ATOM 1355 O O . GLN A 1 174 ? -18.539 -1.220 21.133 1.00 98.06 174 GLN A O 1
ATOM 1360 N N . ALA A 1 175 ? -19.170 -0.158 19.252 1.00 97.62 175 ALA A N 1
ATOM 1361 C CA . ALA A 1 175 ? -20.233 -1.100 18.900 1.00 97.62 175 ALA A CA 1
ATOM 1362 C C . ALA A 1 175 ? -19.714 -2.533 18.678 1.00 97.62 175 ALA A C 1
ATOM 1364 O O . ALA A 1 175 ? -20.415 -3.502 18.967 1.00 97.62 175 ALA A O 1
ATOM 1365 N N . ARG A 1 176 ? -18.474 -2.677 18.198 1.00 97.38 176 ARG A N 1
ATOM 1366 C CA . ARG A 1 176 ? -17.827 -3.974 17.948 1.00 97.38 176 ARG A CA 1
ATOM 1367 C C . ARG A 1 176 ? -17.006 -4.501 19.122 1.00 97.38 176 ARG A C 1
ATOM 1369 O O . ARG A 1 176 ? -16.521 -5.628 19.044 1.00 97.38 176 ARG A O 1
ATOM 1376 N N . GLY A 1 177 ? -16.834 -3.717 20.189 1.00 97.25 177 GLY A N 1
ATOM 1377 C CA . GLY A 1 177 ? -15.925 -4.060 21.286 1.00 97.25 177 GLY A CA 1
ATOM 1378 C C . GLY A 1 177 ? -14.468 -4.179 20.822 1.00 97.25 177 GLY A C 1
ATOM 1379 O O . GLY A 1 177 ? -13.737 -5.050 21.287 1.00 97.25 177 GLY A O 1
ATOM 1380 N N . ARG A 1 178 ? -14.063 -3.341 19.860 1.00 97.94 178 ARG A N 1
ATOM 1381 C CA . ARG A 1 178 ? -12.735 -3.331 19.228 1.00 97.94 178 ARG A CA 1
ATOM 1382 C C . ARG A 1 178 ? -12.067 -1.972 19.387 1.00 97.94 178 ARG A C 1
ATOM 1384 O O . ARG A 1 178 ? -12.682 -1.011 19.838 1.00 97.94 178 ARG A O 1
ATOM 1391 N N . THR A 1 179 ? -10.795 -1.875 19.009 1.00 97.94 179 THR A N 1
ATOM 1392 C CA . THR A 1 179 ? -10.097 -0.583 18.924 1.00 97.94 179 THR A CA 1
ATOM 1393 C C . THR A 1 179 ? -10.306 0.074 17.559 1.00 97.94 179 THR A C 1
ATOM 1395 O O . THR A 1 179 ? -10.510 -0.610 16.555 1.00 97.94 179 THR A O 1
ATOM 1398 N N . SER A 1 180 ? -10.159 1.402 17.476 1.00 97.56 180 SER A N 1
ATOM 1399 C CA . SER A 1 180 ? -10.156 2.125 16.192 1.00 97.56 180 SER A CA 1
ATOM 1400 C C . SER A 1 180 ? -9.113 1.568 15.213 1.00 97.56 180 SER A C 1
ATOM 1402 O O . SER A 1 180 ? -9.346 1.521 14.010 1.00 97.56 180 SER A O 1
ATOM 1404 N N . SER A 1 181 ? -7.968 1.098 15.729 1.00 96.75 181 SER A N 1
ATOM 1405 C CA . SER A 1 181 ? -6.934 0.438 14.921 1.00 96.75 181 SER A CA 1
ATOM 1406 C C . SER A 1 181 ? -7.479 -0.833 14.278 1.00 96.75 181 SER A C 1
ATOM 1408 O O . SER A 1 181 ? -7.346 -1.007 13.071 1.00 96.75 181 SER A O 1
ATOM 1410 N N . GLN A 1 182 ? -8.122 -1.704 15.057 1.00 98.12 182 GLN A N 1
ATOM 1411 C CA . GLN A 1 182 ? -8.704 -2.941 14.538 1.00 98.12 182 GLN A CA 1
ATOM 1412 C C . GLN A 1 182 ? -9.798 -2.659 13.508 1.00 98.12 182 GLN A C 1
ATOM 1414 O O . GLN A 1 182 ? -9.790 -3.279 12.450 1.00 98.12 182 GLN A O 1
ATOM 1419 N N . VAL A 1 183 ? -10.685 -1.692 13.769 1.00 98.44 183 VAL A N 1
ATOM 1420 C CA . VAL A 1 183 ? -11.743 -1.293 12.824 1.00 98.44 183 VAL A CA 1
ATOM 1421 C C . VAL A 1 183 ? -11.157 -0.855 11.482 1.00 98.44 183 VAL A C 1
ATOM 1423 O O . VAL A 1 183 ? -11.568 -1.372 10.449 1.00 98.44 183 VAL A O 1
ATOM 1426 N N . LEU A 1 184 ? -10.162 0.035 11.477 1.00 97.31 184 LEU A N 1
ATOM 1427 C CA . LEU A 1 184 ? -9.570 0.552 10.237 1.00 97.31 184 LEU A CA 1
ATOM 1428 C C . LEU A 1 184 ? -8.803 -0.520 9.451 1.00 97.31 184 LEU A C 1
ATOM 1430 O O . LEU A 1 184 ? -8.882 -0.566 8.226 1.00 97.31 184 LEU A O 1
ATOM 1434 N N . HIS A 1 185 ? -8.084 -1.414 10.130 1.00 97.88 185 HIS A N 1
ATOM 1435 C CA . HIS A 1 185 ? -7.415 -2.522 9.446 1.00 97.88 185 HIS A CA 1
ATOM 1436 C C . HIS A 1 185 ? -8.415 -3.569 8.939 1.00 97.88 185 HIS A C 1
ATOM 1438 O O . HIS A 1 185 ? -8.253 -4.070 7.829 1.00 97.88 185 HIS A O 1
ATOM 1444 N N . ARG A 1 186 ? -9.477 -3.869 9.700 1.00 98.00 186 ARG A N 1
ATOM 1445 C CA . ARG A 1 186 ? -10.550 -4.773 9.262 1.00 98.00 186 ARG A CA 1
ATOM 1446 C C . ARG A 1 186 ? -11.304 -4.216 8.059 1.00 98.00 186 ARG A C 1
ATOM 1448 O O . ARG A 1 186 ? -11.604 -4.972 7.141 1.00 98.00 186 ARG A O 1
ATOM 1455 N N . TRP A 1 187 ? -11.563 -2.912 8.046 1.00 96.69 187 TRP A N 1
ATOM 1456 C CA . TRP A 1 187 ? -12.138 -2.206 6.904 1.00 96.69 187 TRP A CA 1
ATOM 1457 C C . TRP A 1 187 ? -11.286 -2.393 5.642 1.00 96.69 187 TRP A C 1
ATOM 1459 O O . TRP A 1 187 ? -11.805 -2.813 4.611 1.00 96.69 187 TRP A O 1
ATOM 1469 N N . ALA A 1 188 ? -9.965 -2.204 5.733 1.00 95.62 188 ALA A N 1
ATOM 1470 C CA . ALA A 1 188 ? -9.073 -2.457 4.601 1.00 95.62 188 ALA A CA 1
ATOM 1471 C C . ALA A 1 188 ? -9.093 -3.930 4.148 1.00 95.62 188 ALA A C 1
ATOM 1473 O O . ALA A 1 188 ? -9.236 -4.203 2.955 1.00 95.62 188 ALA A O 1
ATOM 1474 N N . LEU A 1 189 ? -9.046 -4.877 5.090 1.00 96.81 189 LEU A N 1
ATOM 1475 C CA . LEU A 1 189 ? -9.114 -6.310 4.785 1.00 96.81 189 LEU A CA 1
ATOM 1476 C C . LEU A 1 189 ? -10.424 -6.703 4.087 1.00 96.81 189 LEU A C 1
ATOM 1478 O O . LEU A 1 189 ? -10.394 -7.483 3.139 1.00 96.81 189 L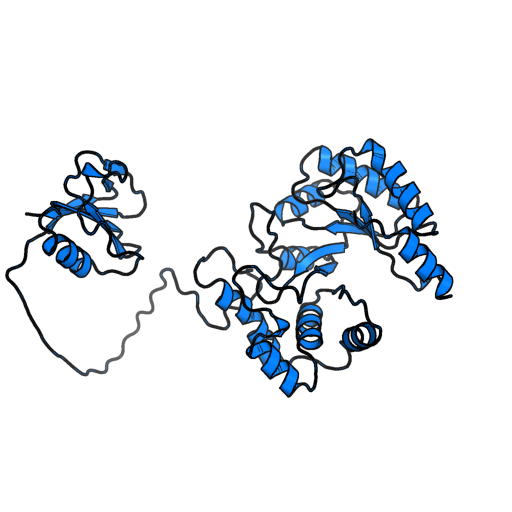EU A O 1
ATOM 1482 N N . GLN A 1 190 ? -11.566 -6.146 4.503 1.00 95.69 190 GLN A N 1
ATOM 1483 C CA . GLN A 1 190 ? -12.859 -6.401 3.856 1.00 95.69 190 GLN A CA 1
ATOM 1484 C C . GLN A 1 190 ? -12.975 -5.801 2.452 1.00 95.69 190 GLN A C 1
ATOM 1486 O O . GLN A 1 190 ? -13.776 -6.281 1.657 1.00 95.69 190 GLN A O 1
ATOM 1491 N N . HIS A 1 191 ? -12.137 -4.818 2.115 1.00 91.88 191 HIS A N 1
ATOM 1492 C CA . HIS A 1 191 ? -11.955 -4.345 0.739 1.00 91.88 191 HIS A CA 1
ATOM 1493 C C . HIS A 1 191 ? -11.010 -5.217 -0.097 1.00 91.88 191 HIS A C 1
ATOM 1495 O O . HIS A 1 191 ? -10.730 -4.884 -1.252 1.00 91.88 191 HIS A O 1
ATOM 1501 N N . GLY A 1 192 ? -10.514 -6.322 0.466 1.00 93.06 192 GLY A N 1
ATOM 1502 C CA . GLY A 1 192 ? -9.527 -7.194 -0.168 1.00 93.06 192 GLY A CA 1
ATOM 1503 C C . GLY A 1 192 ? -8.115 -6.608 -0.166 1.00 93.06 192 GLY A C 1
ATOM 1504 O O . GLY A 1 192 ? -7.279 -7.041 -0.953 1.00 93.06 192 GLY A O 1
ATOM 1505 N N . ILE A 1 193 ? -7.845 -5.615 0.687 1.00 94.38 193 ILE A N 1
ATOM 1506 C CA . ILE A 1 193 ? -6.543 -4.953 0.789 1.00 94.38 193 ILE A CA 1
ATOM 1507 C C . ILE A 1 193 ? -5.789 -5.535 1.980 1.00 94.38 193 ILE A C 1
ATOM 1509 O O . ILE A 1 193 ? -6.224 -5.407 3.127 1.00 94.38 193 ILE A O 1
ATOM 1513 N N . ALA A 1 194 ? -4.636 -6.155 1.733 1.00 96.12 194 ALA A N 1
ATOM 1514 C CA . ALA A 1 194 ? -3.782 -6.622 2.821 1.00 96.12 194 ALA A CA 1
ATOM 1515 C C . ALA A 1 194 ? -3.197 -5.430 3.595 1.00 96.12 194 ALA A C 1
ATOM 1517 O O . ALA A 1 194 ? -3.023 -4.343 3.048 1.00 96.12 194 ALA A O 1
ATOM 1518 N N . VAL A 1 195 ? -2.855 -5.621 4.868 1.00 95.88 195 VAL A N 1
ATOM 1519 C CA . VAL A 1 195 ? -2.340 -4.547 5.731 1.00 95.88 195 VAL A CA 1
ATOM 1520 C C . VAL A 1 195 ? -1.034 -4.943 6.408 1.00 95.88 195 VAL A C 1
ATOM 1522 O O . VAL A 1 195 ? -0.818 -6.108 6.732 1.00 95.88 195 VAL A O 1
ATOM 1525 N N . ILE A 1 196 ? -0.174 -3.954 6.659 1.00 95.75 196 ILE A N 1
ATOM 1526 C CA . ILE A 1 196 ? 1.126 -4.133 7.330 1.00 95.75 196 ILE A CA 1
ATOM 1527 C C . ILE A 1 196 ? 1.264 -3.209 8.555 1.00 95.75 196 ILE A C 1
ATOM 1529 O O . ILE A 1 196 ? 2.034 -2.244 8.537 1.00 95.75 196 ILE A O 1
ATOM 1533 N N . PRO A 1 197 ? 0.492 -3.451 9.633 1.00 94.56 197 PRO A N 1
ATOM 1534 C CA . PRO A 1 197 ? 0.482 -2.578 10.801 1.00 94.56 197 PRO A CA 1
ATOM 1535 C C . PRO A 1 197 ? 1.837 -2.569 11.521 1.00 94.56 197 PRO A C 1
ATOM 1537 O O . PRO A 1 197 ? 2.336 -3.602 11.965 1.00 94.56 197 PRO A O 1
ATOM 1540 N N . LYS A 1 198 ? 2.411 -1.379 11.730 1.00 93.00 198 LYS A N 1
ATOM 1541 C CA . LYS A 1 198 ? 3.610 -1.210 12.564 1.00 93.00 198 LYS A CA 1
ATOM 1542 C C . LYS A 1 198 ? 3.228 -1.149 14.040 1.00 93.00 198 LYS A C 1
ATOM 1544 O O . LYS A 1 198 ? 2.406 -0.331 14.448 1.00 93.00 198 LYS A O 1
ATOM 1549 N N . ALA A 1 199 ? 3.920 -1.925 14.867 1.00 93.50 199 ALA A N 1
ATOM 1550 C CA . ALA A 1 199 ? 3.862 -1.827 16.321 1.00 93.50 199 ALA A CA 1
ATOM 1551 C C . ALA A 1 199 ? 5.266 -1.983 16.921 1.00 93.50 199 ALA A C 1
ATOM 1553 O O . ALA A 1 199 ? 6.128 -2.634 16.343 1.00 93.50 199 ALA A O 1
ATOM 1554 N N . SER A 1 200 ? 5.504 -1.353 18.071 1.00 92.62 200 SER A N 1
ATOM 1555 C CA . SER A 1 200 ? 6.752 -1.490 18.844 1.00 92.62 200 SER A CA 1
ATOM 1556 C C . SER A 1 200 ? 6.514 -2.013 20.262 1.00 92.62 200 SER A C 1
ATOM 1558 O O . SER A 1 200 ? 7.433 -2.029 21.071 1.00 92.62 200 SER A O 1
ATOM 1560 N N . SER A 1 201 ? 5.286 -2.436 20.576 1.00 96.31 201 SER A N 1
ATOM 1561 C CA . SER A 1 201 ? 4.950 -3.089 21.840 1.00 96.31 201 SER A CA 1
ATOM 1562 C C . SER A 1 201 ? 4.209 -4.396 21.584 1.00 96.31 201 SER A C 1
ATOM 1564 O O . SER A 1 201 ? 3.384 -4.491 20.673 1.00 96.31 201 SER A O 1
ATOM 1566 N N . LEU A 1 202 ? 4.479 -5.400 22.421 1.00 95.88 202 LEU A N 1
ATOM 1567 C CA . LEU A 1 202 ? 3.865 -6.724 22.315 1.00 95.88 202 LEU A CA 1
ATOM 1568 C C . LEU A 1 202 ? 2.334 -6.667 22.413 1.00 95.88 202 LEU A C 1
ATOM 1570 O O . LEU A 1 202 ? 1.644 -7.370 21.681 1.00 95.88 202 LEU A O 1
ATOM 1574 N N . ALA A 1 203 ? 1.802 -5.799 23.278 1.00 96.44 203 ALA A N 1
ATOM 1575 C CA . ALA A 1 203 ? 0.362 -5.597 23.414 1.00 96.44 203 ALA A CA 1
ATOM 1576 C C . ALA A 1 203 ? -0.276 -5.146 22.089 1.00 96.44 203 ALA A C 1
ATOM 1578 O O . ALA A 1 203 ? -1.273 -5.720 21.664 1.00 96.44 203 ALA A O 1
ATOM 1579 N N . ARG A 1 204 ? 0.344 -4.184 21.390 1.00 94.88 204 ARG A N 1
ATOM 1580 C CA . ARG A 1 204 ? -0.151 -3.685 20.098 1.00 94.88 204 ARG A CA 1
ATOM 1581 C C . ARG A 1 204 ? 0.024 -4.699 18.972 1.00 94.88 204 ARG A C 1
ATOM 1583 O O . ARG A 1 204 ? -0.825 -4.757 18.095 1.00 94.88 204 ARG A O 1
ATOM 1590 N N . ILE A 1 205 ? 1.086 -5.509 19.002 1.00 95.56 205 ILE A N 1
ATOM 1591 C CA . ILE A 1 205 ? 1.266 -6.621 18.052 1.00 95.56 205 ILE A CA 1
ATOM 1592 C C . ILE A 1 205 ? 0.115 -7.625 18.196 1.00 95.56 205 ILE A C 1
ATOM 1594 O O . ILE A 1 205 ? -0.506 -7.981 17.201 1.00 95.56 205 ILE A O 1
ATOM 1598 N N . ARG A 1 206 ? -0.216 -8.031 19.431 1.00 96.12 206 ARG A N 1
ATOM 1599 C CA . ARG A 1 206 ? -1.334 -8.949 19.704 1.00 96.12 206 ARG A CA 1
ATOM 1600 C C . ARG A 1 206 ? -2.686 -8.350 19.314 1.00 96.12 206 ARG A C 1
ATOM 1602 O O . ARG A 1 206 ? -3.469 -9.028 18.663 1.00 96.12 206 ARG A O 1
ATOM 1609 N N . GLU A 1 207 ? -2.930 -7.085 19.658 1.00 95.31 207 GLU A N 1
ATOM 1610 C CA . GLU A 1 207 ? -4.147 -6.357 19.266 1.00 95.31 207 GLU A CA 1
ATOM 1611 C C . GLU A 1 207 ? -4.318 -6.328 17.737 1.00 95.31 207 GLU A C 1
ATOM 1613 O O . GLU A 1 207 ? -5.377 -6.681 17.222 1.00 95.31 207 GLU A O 1
ATOM 1618 N N . ASN A 1 208 ? -3.260 -5.961 17.005 1.00 94.69 208 ASN A N 1
ATOM 1619 C CA . ASN A 1 208 ? -3.281 -5.849 15.545 1.00 94.69 208 ASN A CA 1
ATOM 1620 C C . ASN A 1 208 ? -3.347 -7.207 14.824 1.00 94.69 208 ASN A C 1
ATOM 1622 O O . ASN A 1 208 ? -3.634 -7.226 13.633 1.00 94.69 208 ASN A O 1
ATOM 1626 N N . ALA A 1 209 ? -3.073 -8.326 15.501 1.00 94.50 209 ALA A N 1
ATOM 1627 C CA . ALA A 1 209 ? -3.233 -9.667 14.932 1.00 94.50 209 ALA A CA 1
ATOM 1628 C C . ALA A 1 209 ? -4.688 -10.174 15.016 1.00 94.50 209 ALA A C 1
ATOM 1630 O O . ALA A 1 209 ? -5.087 -11.061 14.264 1.00 94.50 209 ALA A O 1
ATOM 1631 N N . GLN A 1 210 ? -5.501 -9.603 15.909 1.00 96.00 210 GLN A N 1
ATOM 1632 C CA . GLN A 1 210 ? -6.902 -9.975 16.127 1.00 96.00 210 GLN A CA 1
ATOM 1633 C C . GLN A 1 210 ? -7.826 -9.182 15.193 1.00 96.00 210 GLN A C 1
ATOM 1635 O O . GLN A 1 210 ? -8.544 -8.275 15.615 1.00 96.00 210 GLN A O 1
ATOM 1640 N N . LEU A 1 211 ? -7.737 -9.483 13.895 1.00 96.62 211 LEU A N 1
ATOM 1641 C CA . LEU A 1 211 ? -8.515 -8.821 12.836 1.00 96.62 211 LEU A CA 1
ATOM 1642 C C . LEU A 1 211 ? -9.507 -9.753 12.130 1.00 96.62 211 LEU A C 1
ATOM 1644 O O . LEU A 1 211 ? -10.305 -9.301 11.313 1.00 96.62 211 LEU A O 1
ATOM 1648 N N . LEU A 1 212 ? -9.430 -11.059 12.384 1.00 96.00 212 LEU A N 1
ATOM 1649 C CA . LEU A 1 212 ? -10.184 -12.072 11.638 1.00 96.00 212 LEU A CA 1
ATOM 1650 C C . LEU A 1 212 ? -11.352 -12.666 12.437 1.00 96.00 212 LEU A C 1
ATOM 1652 O O . LEU A 1 212 ? -12.133 -13.434 11.891 1.00 96.00 212 LEU A O 1
ATOM 1656 N N . ASP A 1 213 ? -11.487 -12.299 13.710 1.00 96.19 213 ASP A N 1
ATOM 1657 C CA . ASP A 1 213 ? -12.502 -12.786 14.651 1.00 96.19 213 ASP A CA 1
ATOM 1658 C C . ASP A 1 213 ? -13.726 -11.855 14.768 1.00 96.19 213 ASP A C 1
ATOM 1660 O O . ASP A 1 213 ? -14.572 -12.031 15.645 1.00 96.19 213 ASP A O 1
ATOM 1664 N N . PHE A 1 214 ? -13.823 -10.842 13.906 1.00 97.69 214 PHE A N 1
ATOM 1665 C CA . PHE A 1 214 ? -14.996 -9.983 13.767 1.00 97.69 214 PHE A CA 1
ATOM 1666 C C . PHE A 1 214 ? -15.113 -9.460 12.338 1.00 97.69 214 PHE A C 1
ATOM 1668 O O . PHE A 1 214 ? -14.134 -9.442 11.593 1.00 97.69 214 PHE A O 1
ATOM 1675 N N . GLU A 1 215 ? -16.304 -8.984 11.986 1.00 97.94 215 GLU A N 1
ATOM 1676 C CA . GLU A 1 215 ? -16.568 -8.336 10.706 1.00 97.94 215 GLU A CA 1
ATOM 1677 C C . GLU A 1 215 ? -17.320 -7.022 10.910 1.00 97.94 215 GLU A C 1
ATOM 1679 O O . GLU A 1 215 ? -18.093 -6.861 11.861 1.00 97.94 215 GLU A O 1
ATOM 1684 N N . LEU A 1 216 ? -17.086 -6.087 9.996 1.00 98.12 216 LEU A N 1
ATOM 1685 C CA . LEU A 1 216 ? -17.876 -4.880 9.833 1.00 98.12 216 LEU A CA 1
ATOM 1686 C C . LEU A 1 216 ? -19.064 -5.199 8.926 1.00 98.12 216 LEU A C 1
ATOM 1688 O O . LEU A 1 216 ? -18.911 -5.798 7.861 1.00 98.12 216 LEU A O 1
ATOM 1692 N N . SER A 1 217 ? -20.250 -4.783 9.346 1.00 97.06 217 SER A N 1
ATOM 1693 C CA . SER A 1 217 ? -21.466 -4.865 8.541 1.00 97.06 217 SER A CA 1
ATOM 1694 C C . SER A 1 217 ? -21.360 -4.006 7.281 1.00 97.06 217 SER A C 1
ATOM 1696 O O . SER A 1 217 ? -20.580 -3.055 7.221 1.00 97.06 217 SER A O 1
ATOM 1698 N N . ALA A 1 218 ? -22.217 -4.283 6.296 1.00 94.12 218 ALA A N 1
ATOM 1699 C CA . ALA A 1 218 ? -22.300 -3.473 5.082 1.00 94.12 218 ALA A CA 1
ATOM 1700 C C . ALA A 1 218 ? -22.535 -1.980 5.384 1.00 94.12 218 ALA A C 1
ATOM 1702 O O . ALA A 1 218 ? -21.926 -1.126 4.751 1.00 94.12 218 ALA A O 1
ATOM 1703 N N . ALA A 1 219 ? -23.363 -1.659 6.385 1.00 93.00 219 ALA A N 1
ATOM 1704 C CA . ALA A 1 219 ? -23.631 -0.277 6.780 1.00 93.00 219 ALA A CA 1
ATOM 1705 C C . ALA A 1 219 ? -22.394 0.423 7.372 1.00 93.00 219 ALA A C 1
ATOM 1707 O O . ALA A 1 219 ? -22.139 1.581 7.062 1.00 93.00 219 ALA A O 1
ATOM 1708 N N . GLU A 1 220 ? -21.606 -0.274 8.193 1.00 95.69 220 GLU A N 1
ATOM 1709 C CA . GLU A 1 220 ? -20.373 0.284 8.768 1.00 95.69 220 GLU A CA 1
ATOM 1710 C C . GLU A 1 220 ? -19.277 0.437 7.716 1.00 95.69 220 GLU A C 1
ATOM 1712 O O . GLU A 1 220 ? -18.578 1.446 7.712 1.00 95.69 220 GLU A O 1
ATOM 1717 N N . MET A 1 221 ? -19.151 -0.535 6.806 1.00 93.38 221 MET A N 1
ATOM 1718 C CA . MET A 1 221 ? -18.252 -0.433 5.655 1.00 93.38 221 MET A CA 1
ATOM 1719 C C . MET A 1 221 ? -18.592 0.803 4.818 1.00 93.38 221 MET A C 1
ATOM 1721 O O . MET A 1 221 ? -17.718 1.631 4.591 1.00 93.38 221 MET A O 1
ATOM 1725 N N . LEU A 1 222 ? -19.870 0.986 4.462 1.00 88.19 222 LEU A N 1
ATOM 1726 C CA . LEU A 1 222 ? -20.338 2.167 3.731 1.00 88.19 222 LEU A CA 1
ATOM 1727 C C . LEU A 1 222 ? -20.077 3.470 4.502 1.00 88.19 222 LEU A C 1
ATOM 1729 O O . LEU A 1 222 ? -19.641 4.456 3.914 1.00 88.19 222 LEU A O 1
ATOM 1733 N N . ALA A 1 223 ? -20.301 3.490 5.817 1.00 89.88 223 ALA A N 1
ATOM 1734 C CA . ALA A 1 223 ? -20.031 4.673 6.632 1.00 89.88 223 ALA A CA 1
ATOM 1735 C C . ALA A 1 223 ? -18.542 5.065 6.614 1.00 89.88 223 ALA A C 1
ATOM 1737 O O . ALA A 1 223 ? -18.221 6.246 6.480 1.00 89.88 223 ALA A O 1
ATOM 1738 N N . LEU A 1 224 ? -17.636 4.086 6.713 1.00 91.38 224 LEU A N 1
ATOM 1739 C CA . LEU A 1 224 ? -16.190 4.314 6.637 1.00 91.38 224 LEU A CA 1
ATOM 1740 C C . LEU A 1 224 ? -15.748 4.721 5.229 1.00 91.38 224 LEU A C 1
ATOM 1742 O O . LEU A 1 224 ? -14.917 5.616 5.089 1.00 91.38 224 LEU A O 1
ATOM 1746 N N . ASP A 1 225 ? -16.334 4.119 4.195 1.00 85.88 225 ASP A N 1
ATOM 1747 C CA . ASP A 1 225 ? -16.078 4.476 2.799 1.00 85.88 225 ASP A CA 1
ATOM 1748 C C . ASP A 1 225 ? -16.434 5.939 2.519 1.00 85.88 225 ASP A C 1
ATOM 1750 O O . ASP A 1 225 ? -15.686 6.658 1.854 1.00 85.88 225 ASP A O 1
ATOM 1754 N N . GLY A 1 226 ? -17.543 6.405 3.098 1.00 82.69 226 GLY A N 1
ATOM 1755 C CA . GLY A 1 226 ? -18.006 7.781 2.987 1.00 82.69 226 GLY A CA 1
ATOM 1756 C C . GLY A 1 226 ? -17.056 8.825 3.590 1.00 82.69 226 GLY A C 1
ATOM 1757 O O . GLY A 1 226 ? -17.130 9.991 3.195 1.00 82.69 226 GLY A O 1
ATOM 1758 N N . LEU A 1 227 ? -16.150 8.453 4.506 1.00 86.12 227 LEU A N 1
ATOM 1759 C CA . LEU A 1 227 ? -15.250 9.414 5.157 1.00 86.12 227 LEU A CA 1
ATOM 1760 C C . LEU A 1 227 ? -14.300 10.097 4.168 1.00 86.12 227 LEU A C 1
ATOM 1762 O O . LEU A 1 227 ? -14.002 11.278 4.347 1.00 86.12 227 LEU A O 1
ATOM 1766 N N . ALA A 1 228 ? -13.874 9.403 3.108 1.00 77.75 228 ALA A N 1
ATOM 1767 C CA . ALA A 1 228 ? -13.101 10.021 2.031 1.00 77.75 228 ALA A CA 1
ATOM 1768 C C . ALA A 1 228 ? -13.902 11.132 1.335 1.00 77.75 228 ALA A C 1
ATOM 1770 O O . ALA A 1 228 ? -13.425 12.259 1.208 1.00 77.75 228 ALA A O 1
ATOM 1771 N N . THR A 1 229 ? -15.170 10.857 1.010 1.00 70.62 229 THR A N 1
ATOM 1772 C CA . THR A 1 229 ? -16.086 11.836 0.397 1.00 70.62 229 THR A CA 1
ATOM 1773 C C . THR A 1 229 ? -16.277 13.072 1.282 1.00 70.62 229 THR A C 1
ATOM 1775 O O . THR A 1 229 ? -16.260 14.196 0.786 1.00 70.62 229 THR A O 1
ATOM 1778 N N . LEU A 1 230 ? -16.404 12.893 2.603 1.00 73.00 230 LEU A N 1
ATOM 1779 C CA . LEU A 1 230 ? -16.488 14.020 3.541 1.00 73.00 230 LEU A CA 1
ATOM 1780 C C . LEU A 1 230 ? -15.191 14.834 3.575 1.00 73.00 230 LEU A C 1
ATOM 1782 O O . LEU A 1 230 ? -15.237 16.066 3.568 1.00 73.00 230 LEU A O 1
ATOM 1786 N N . SER A 1 231 ? -14.042 14.154 3.583 1.00 71.94 231 SER A N 1
ATOM 1787 C CA . SER A 1 231 ? -12.730 14.798 3.649 1.00 71.94 231 SER A CA 1
ATOM 1788 C C . SER A 1 231 ? -12.343 15.589 2.399 1.00 71.94 231 SER A C 1
ATOM 1790 O O . SER A 1 231 ? -11.547 16.519 2.490 1.00 71.94 231 SER A O 1
ATOM 1792 N N . GLU A 1 232 ? -12.911 15.244 1.244 1.00 64.31 232 GLU A N 1
ATOM 1793 C CA . GLU A 1 232 ? -12.511 15.771 -0.066 1.00 64.31 232 GLU A CA 1
ATOM 1794 C C . GLU A 1 232 ? -13.574 16.653 -0.728 1.00 64.31 232 GLU A C 1
ATOM 1796 O O . GLU A 1 232 ? -13.392 17.062 -1.872 1.00 64.31 232 GLU A O 1
ATOM 1801 N N . SER A 1 233 ? -14.646 16.990 0.001 1.00 53.12 233 SER A N 1
ATOM 1802 C CA . SER A 1 233 ? -15.874 17.700 -0.422 1.00 53.12 233 SER A CA 1
ATOM 1803 C C . SER A 1 233 ? -15.702 19.091 -1.073 1.00 53.12 233 SER A C 1
ATOM 1805 O O . SER A 1 233 ? -16.667 19.835 -1.224 1.00 53.12 233 SER A O 1
ATOM 1807 N N . THR A 1 234 ? -14.490 19.456 -1.490 1.00 47.72 234 THR A N 1
ATOM 1808 C CA . THR A 1 234 ? -14.158 20.700 -2.193 1.00 47.72 234 THR A CA 1
ATOM 1809 C C . THR A 1 234 ? -13.583 20.493 -3.599 1.00 47.72 234 THR A C 1
ATOM 1811 O O . THR A 1 234 ? -13.446 21.481 -4.314 1.00 47.72 234 THR A O 1
ATOM 1814 N N . HIS A 1 235 ? -13.240 19.263 -4.016 1.00 48.03 235 HIS A N 1
ATOM 1815 C CA . HIS A 1 235 ? -12.621 19.001 -5.324 1.00 48.03 235 HIS A CA 1
ATOM 1816 C C . HIS A 1 235 ? -13.156 17.707 -5.965 1.00 48.03 235 HIS A C 1
ATOM 1818 O O . HIS A 1 235 ? -12.881 16.612 -5.480 1.00 48.03 235 HIS A O 1
ATOM 1824 N N . ASP A 1 236 ? -13.842 17.826 -7.108 1.00 46.88 236 ASP A N 1
ATOM 1825 C CA . ASP A 1 236 ? -14.450 16.703 -7.854 1.00 46.88 236 ASP A CA 1
ATOM 1826 C C . ASP A 1 236 ? -13.445 15.621 -8.318 1.00 46.88 236 ASP A C 1
ATOM 1828 O O . ASP A 1 236 ? -13.840 14.523 -8.700 1.00 46.88 236 ASP A O 1
ATOM 1832 N N . GLN A 1 237 ? -12.138 15.905 -8.289 1.00 51.12 237 GLN A N 1
ATOM 1833 C CA . GLN A 1 237 ? -11.086 15.046 -8.852 1.00 51.12 237 GLN A CA 1
ATOM 1834 C C . GLN A 1 237 ? -10.485 14.020 -7.877 1.00 51.12 237 GLN A C 1
ATOM 1836 O O . GLN A 1 237 ? -9.666 13.204 -8.296 1.00 51.12 237 GLN A O 1
ATOM 1841 N N . LEU A 1 238 ? -10.832 14.055 -6.587 1.00 52.94 238 LEU A N 1
ATOM 1842 C CA . LEU A 1 238 ? -10.102 13.270 -5.579 1.00 52.94 238 LEU A CA 1
ATOM 1843 C C . LEU A 1 238 ? -10.755 11.926 -5.221 1.00 52.94 238 LEU A C 1
ATOM 1845 O O . LEU A 1 238 ? -10.076 11.027 -4.723 1.00 52.94 238 LEU A O 1
ATOM 1849 N N . ARG A 1 239 ? -12.032 11.718 -5.566 1.00 59.19 239 ARG A N 1
ATOM 1850 C CA . ARG A 1 239 ? -12.753 10.520 -5.132 1.00 59.19 239 ARG A CA 1
ATOM 1851 C C . ARG A 1 239 ? -12.475 9.293 -6.018 1.00 59.19 239 ARG A C 1
ATOM 1853 O O . ARG A 1 239 ? -12.695 9.349 -7.230 1.00 59.19 239 ARG A O 1
ATOM 1860 N N . PRO A 1 240 ? -12.102 8.131 -5.444 1.00 62.56 240 PRO A N 1
ATOM 1861 C CA . PRO A 1 240 ? -11.944 6.909 -6.225 1.00 62.56 240 PRO A CA 1
ATOM 1862 C C . PRO A 1 240 ? -13.280 6.399 -6.797 1.00 62.56 240 PRO A C 1
ATOM 1864 O O . PRO A 1 240 ? -14.240 6.185 -6.059 1.00 62.56 240 PRO A O 1
ATOM 1867 N N . ALA A 1 241 ? -13.326 6.124 -8.107 1.00 63.03 241 ALA A N 1
ATOM 1868 C CA . ALA A 1 241 ? -14.542 5.702 -8.824 1.00 63.03 241 ALA A CA 1
ATOM 1869 C C . ALA A 1 241 ? -15.176 4.386 -8.325 1.00 63.03 241 ALA A C 1
ATOM 1871 O O . ALA A 1 241 ? -16.348 4.124 -8.580 1.00 63.03 241 ALA A O 1
ATOM 1872 N N . TRP A 1 242 ? -14.415 3.555 -7.610 1.00 67.81 242 TRP A N 1
ATOM 1873 C CA . TRP A 1 242 ? -14.870 2.268 -7.074 1.00 67.81 242 TRP A CA 1
ATOM 1874 C C . TRP A 1 242 ? -15.624 2.392 -5.739 1.00 67.81 242 TRP A C 1
ATOM 1876 O O . TRP A 1 242 ? -16.095 1.385 -5.212 1.00 67.81 242 TRP A O 1
ATOM 1886 N N . ILE A 1 243 ? -15.748 3.604 -5.187 1.00 69.44 243 ILE A N 1
ATOM 1887 C CA . ILE A 1 243 ? -16.443 3.868 -3.922 1.00 69.44 243 ILE A CA 1
ATOM 1888 C C . ILE A 1 243 ? -17.735 4.627 -4.179 1.00 69.44 243 ILE A C 1
ATOM 1890 O O . ILE A 1 243 ? -17.738 5.641 -4.875 1.00 69.44 243 ILE A O 1
ATOM 1894 N N . ALA A 1 244 ? -18.831 4.153 -3.585 1.00 67.00 244 ALA A N 1
ATOM 1895 C CA . ALA A 1 244 ? -20.158 4.753 -3.702 1.00 67.00 244 ALA A CA 1
ATOM 1896 C C . ALA A 1 244 ? -20.249 6.139 -3.041 1.00 67.00 244 ALA A C 1
ATOM 1898 O O . ALA A 1 244 ? -19.528 6.440 -2.091 1.00 67.00 244 ALA A O 1
ATOM 1899 N N . ASP A 1 245 ? -21.164 6.987 -3.533 1.00 69.44 245 ASP A N 1
ATOM 1900 C CA . ASP A 1 245 ? -21.387 8.316 -2.949 1.00 69.44 245 ASP A CA 1
ATOM 1901 C C . ASP A 1 245 ? -22.376 8.173 -1.813 1.00 69.44 245 ASP A C 1
ATOM 1903 O O . ASP A 1 245 ? -23.574 8.402 -1.975 1.00 69.44 245 ASP A O 1
ATOM 1907 N N . VAL A 1 246 ? -21.882 7.709 -0.672 1.00 70.88 246 VAL A N 1
ATOM 1908 C CA . VAL A 1 246 ? -22.754 7.360 0.453 1.00 70.88 246 VAL A CA 1
ATOM 1909 C C . VAL A 1 246 ? -23.533 8.579 0.953 1.00 70.88 246 VAL A C 1
ATOM 1911 O O . VAL A 1 246 ? -24.666 8.442 1.408 1.00 70.88 246 VAL A O 1
ATOM 1914 N N . PHE A 1 247 ? -22.958 9.773 0.813 1.00 70.81 247 PHE A N 1
ATOM 1915 C CA . PHE A 1 247 ? -23.569 11.022 1.256 1.00 70.81 247 PHE A CA 1
ATOM 1916 C C . PHE A 1 247 ? -24.261 11.799 0.131 1.00 70.81 247 PHE A C 1
ATOM 1918 O O . PHE A 1 247 ? -24.820 12.862 0.394 1.00 70.81 247 PHE A O 1
ATOM 1925 N N . ALA A 1 248 ? -24.246 11.272 -1.099 1.00 65.69 248 ALA A N 1
ATOM 1926 C CA . ALA A 1 248 ? -24.736 11.946 -2.300 1.00 65.69 248 ALA A CA 1
ATOM 1927 C C . ALA A 1 248 ? -24.224 13.397 -2.412 1.00 65.69 248 ALA A C 1
ATOM 1929 O O . ALA A 1 248 ? -24.966 14.292 -2.827 1.00 65.69 248 ALA A O 1
ATOM 1930 N N . LEU A 1 249 ? -22.968 13.634 -2.005 1.00 62.00 249 LEU A N 1
ATOM 1931 C CA . LEU A 1 249 ? -22.359 14.968 -2.018 1.00 62.00 249 LEU A CA 1
ATOM 1932 C C . LEU A 1 249 ? -22.073 15.442 -3.448 1.00 62.00 249 LEU A C 1
ATOM 1934 O O . LEU A 1 249 ? -21.919 16.640 -3.672 1.00 62.00 249 LEU A O 1
ATOM 1938 N N . HIS A 1 250 ? -22.067 14.530 -4.424 1.00 53.03 250 HIS A N 1
ATOM 1939 C CA . HIS A 1 250 ? -21.897 14.842 -5.831 1.00 53.03 250 HIS A CA 1
ATOM 1940 C C . HIS A 1 250 ? -23.247 14.893 -6.570 1.00 53.03 250 HIS A C 1
ATOM 1942 O O . HIS A 1 250 ? -23.850 13.884 -6.940 1.00 53.03 250 HIS A O 1
ATOM 1948 N N . ARG A 1 251 ? -23.710 16.116 -6.837 1.00 46.62 251 ARG A N 1
ATOM 1949 C CA . ARG A 1 251 ? -24.555 16.444 -7.995 1.00 46.62 251 ARG A CA 1
ATOM 1950 C C . ARG A 1 251 ? -23.794 17.518 -8.772 1.00 46.62 251 ARG A C 1
ATOM 1952 O O . ARG A 1 251 ? -23.562 18.581 -8.213 1.00 46.62 251 ARG A O 1
ATOM 1959 N N . ALA A 1 252 ? -23.347 17.266 -10.004 1.00 40.94 252 ALA A N 1
ATOM 1960 C CA . ALA A 1 252 ? -24.003 17.708 -11.250 1.00 40.94 252 ALA A CA 1
ATOM 1961 C C . ALA A 1 252 ? -23.068 17.366 -12.448 1.00 40.94 252 ALA A C 1
ATOM 1963 O O . ALA A 1 252 ? -21.859 17.361 -12.227 1.00 40.94 252 ALA A O 1
ATOM 1964 N N . PRO A 1 253 ? -23.558 17.092 -13.687 1.00 39.47 253 PRO A N 1
ATOM 1965 C CA . PRO A 1 253 ? -24.397 18.031 -14.447 1.00 39.47 253 PRO A CA 1
ATOM 1966 C C . PRO A 1 253 ? -25.572 17.418 -15.245 1.00 39.47 253 PRO A C 1
ATOM 1968 O O . PRO A 1 253 ? -25.472 16.358 -15.848 1.00 39.47 253 PRO A O 1
ATOM 1971 N N . GLY A 1 254 ? -26.690 18.155 -15.296 1.00 36.50 254 GLY A N 1
ATOM 1972 C CA . GLY A 1 254 ? -27.660 18.125 -16.401 1.00 36.50 254 GLY A CA 1
ATOM 1973 C C . GLY A 1 254 ? -28.289 16.784 -16.805 1.00 36.50 254 GLY A C 1
ATOM 1974 O O . GLY A 1 254 ? -28.078 16.337 -17.925 1.00 36.50 254 GLY A O 1
ATOM 1975 N N . ILE A 1 255 ? -29.185 16.223 -15.984 1.00 31.53 255 ILE A N 1
ATOM 1976 C CA . ILE A 1 255 ? -30.309 15.419 -16.496 1.00 31.53 255 ILE A CA 1
ATOM 1977 C C . ILE A 1 255 ? -31.606 15.971 -15.911 1.00 31.53 255 ILE A C 1
ATOM 1979 O O . ILE A 1 255 ? -31.826 16.019 -14.702 1.00 31.53 255 ILE A O 1
ATOM 1983 N N . VAL A 1 256 ? -32.442 16.427 -16.834 1.00 33.25 256 VAL A N 1
ATOM 1984 C CA . VAL A 1 256 ? -33.801 16.917 -16.654 1.00 33.25 256 VAL A CA 1
ATOM 1985 C C . VAL A 1 256 ? -34.654 15.843 -15.975 1.00 33.25 256 VAL A C 1
ATOM 1987 O O . VAL A 1 256 ? -34.864 14.773 -16.536 1.00 33.25 256 VAL A O 1
ATOM 1990 N N . ALA A 1 257 ? -35.219 16.159 -14.812 1.00 26.34 257 ALA A N 1
ATOM 1991 C CA . ALA A 1 257 ? -36.435 15.515 -14.330 1.00 26.34 257 ALA A CA 1
ATOM 1992 C C . ALA A 1 257 ? -37.586 16.519 -14.456 1.00 26.34 257 ALA A C 1
ATOM 1994 O O . ALA A 1 257 ? -37.980 17.181 -13.499 1.00 26.34 257 ALA A O 1
ATOM 1995 N N . HIS A 1 258 ? -38.126 16.644 -15.668 1.00 32.22 258 HIS A N 1
ATOM 1996 C CA . HIS A 1 258 ? -39.504 17.080 -15.823 1.00 32.22 258 HIS A CA 1
ATOM 1997 C C . HIS A 1 258 ? -40.392 15.877 -15.512 1.00 32.22 258 HIS A C 1
ATOM 1999 O O . HIS A 1 258 ? -40.519 14.974 -16.330 1.00 32.22 258 HIS A O 1
ATOM 2005 N N . SER A 1 259 ? -41.051 15.884 -14.358 1.00 29.94 259 SER A N 1
ATOM 2006 C CA . SER A 1 259 ? -42.476 15.564 -14.348 1.00 29.94 259 SER A CA 1
ATOM 2007 C C . SER A 1 259 ? -43.151 16.236 -13.156 1.00 29.94 259 SER A C 1
ATOM 2009 O O . SER A 1 259 ? -42.645 16.287 -12.040 1.00 29.94 259 SER A O 1
ATOM 2011 N N . SER A 1 260 ? -44.265 16.856 -13.496 1.00 33.56 260 SER A N 1
ATOM 2012 C CA . SER A 1 260 ? -45.129 17.742 -12.738 1.00 33.56 260 SER A CA 1
ATOM 2013 C C . SER A 1 260 ? -45.900 17.050 -11.615 1.00 33.56 260 SER A C 1
ATOM 2015 O O . SER A 1 260 ? -46.526 16.026 -11.873 1.00 33.56 260 SER A O 1
ATOM 2017 N N . ALA A 1 261 ? -46.017 17.701 -10.456 1.00 28.05 261 ALA A N 1
ATOM 2018 C CA . ALA A 1 261 ? -47.286 17.827 -9.730 1.00 28.05 261 ALA A CA 1
ATOM 2019 C C . ALA A 1 261 ? -47.181 18.887 -8.621 1.00 28.05 261 ALA A C 1
ATOM 2021 O O . ALA A 1 261 ? -46.189 18.990 -7.910 1.00 28.05 261 ALA A O 1
ATOM 2022 N N . SER A 1 262 ? -48.235 19.688 -8.528 1.00 31.44 262 SER A N 1
ATOM 2023 C CA . SER A 1 262 ? -48.435 20.863 -7.686 1.00 31.44 262 SER A CA 1
ATOM 2024 C C . SER A 1 262 ? -48.440 20.608 -6.176 1.00 31.44 262 SER A C 1
ATOM 2026 O O . SER A 1 262 ? -49.096 19.672 -5.727 1.00 31.44 262 SER A O 1
ATOM 2028 N N . ALA A 1 263 ? -47.931 21.570 -5.404 1.00 28.52 263 ALA A N 1
ATOM 2029 C CA . ALA A 1 263 ? -48.646 22.13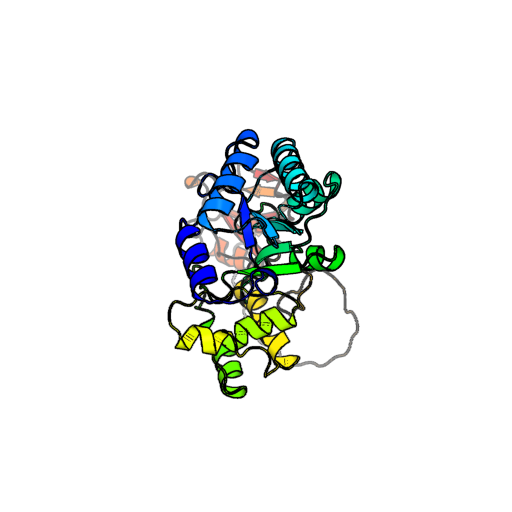0 -4.253 1.00 28.52 263 ALA A CA 1
ATOM 2030 C C . ALA A 1 263 ? -48.034 23.488 -3.873 1.00 28.52 263 ALA A C 1
ATOM 2032 O O . ALA A 1 263 ? -46.827 23.620 -3.697 1.00 28.52 263 ALA A O 1
ATOM 2033 N N . ALA A 1 264 ? -48.893 24.502 -3.805 1.00 30.31 264 ALA A N 1
ATOM 2034 C CA . ALA A 1 264 ? -48.578 25.862 -3.393 1.00 30.31 264 ALA A CA 1
ATOM 2035 C C . ALA A 1 264 ? -48.143 25.942 -1.918 1.00 30.31 264 ALA A C 1
ATOM 2037 O O . ALA A 1 264 ? -48.568 25.108 -1.126 1.00 30.31 264 ALA A O 1
ATOM 2038 N N . VAL A 1 265 ? -47.390 26.992 -1.559 1.00 27.47 265 VAL A N 1
ATOM 2039 C CA . VAL A 1 265 ? -47.712 27.984 -0.502 1.00 27.47 265 VAL A CA 1
ATOM 2040 C C . VAL A 1 265 ? -46.559 28.999 -0.380 1.00 27.47 265 VAL A C 1
ATOM 2042 O O . VAL A 1 265 ? -45.407 28.611 -0.227 1.00 27.47 265 VAL A O 1
ATOM 2045 N N . GLY A 1 266 ? -46.902 30.297 -0.361 1.00 26.27 266 GLY A N 1
ATOM 2046 C CA . GLY A 1 266 ? -46.190 31.303 0.444 1.00 26.27 266 GLY A CA 1
ATOM 2047 C C . GLY A 1 266 ? -45.376 32.374 -0.291 1.00 26.27 266 GLY A C 1
ATOM 2048 O O . GLY A 1 266 ? -44.184 32.208 -0.512 1.00 26.27 266 GLY A O 1
ATOM 2049 N N . GLN A 1 267 ? -46.009 33.517 -0.579 1.00 32.91 267 GLN A N 1
ATOM 2050 C CA . GLN A 1 267 ? -45.355 34.801 -0.880 1.00 32.91 267 GLN A CA 1
ATOM 2051 C C . GLN A 1 267 ? -44.840 35.501 0.394 1.00 32.91 267 GLN A C 1
ATOM 2053 O O . GLN A 1 267 ? -45.529 35.478 1.411 1.00 32.91 267 GLN A O 1
ATOM 2058 N N . ALA A 1 268 ? -43.726 36.239 0.276 1.00 27.89 268 ALA A N 1
ATOM 2059 C CA . ALA A 1 268 ? -43.436 37.532 0.935 1.00 27.89 268 ALA A CA 1
ATOM 2060 C C . ALA A 1 268 ? -42.222 38.176 0.205 1.00 27.89 268 ALA A C 1
ATOM 2062 O O . ALA A 1 268 ? -41.198 37.517 0.076 1.00 27.89 268 ALA A O 1
ATOM 2063 N N . HIS A 1 269 ? -42.360 39.288 -0.547 1.00 29.31 269 HIS A N 1
ATOM 2064 C CA . HIS A 1 269 ? -42.181 40.709 -0.139 1.00 29.31 269 HIS A CA 1
ATOM 2065 C C . HIS A 1 269 ? -40.781 41.002 0.460 1.00 29.31 269 HIS A C 1
ATOM 2067 O O . HIS A 1 269 ? -40.379 40.281 1.357 1.00 29.31 269 HIS A O 1
ATOM 2073 N N . LEU A 1 270 ? -39.956 42.005 0.105 1.00 29.22 270 LEU A N 1
ATOM 2074 C CA . LEU A 1 270 ? -40.002 43.313 -0.590 1.00 29.22 270 LEU A CA 1
ATOM 2075 C C . LEU A 1 270 ? -38.589 43.564 -1.203 1.00 29.22 270 LEU A C 1
ATOM 2077 O O . LEU A 1 270 ? -37.638 42.941 -0.755 1.00 29.22 270 LEU A O 1
ATOM 2081 N N . GLY A 1 271 ? -38.330 44.396 -2.217 1.00 28.05 271 GLY A N 1
ATOM 2082 C CA . GLY A 1 271 ? -38.520 45.847 -2.279 1.00 28.05 271 GLY A CA 1
ATOM 2083 C C . GLY A 1 271 ? -37.527 46.435 -3.299 1.00 28.05 271 GLY A C 1
ATOM 2084 O O . GLY A 1 271 ? -36.356 46.070 -3.305 1.00 28.05 271 GLY A O 1
ATOM 2085 N N . ALA A 1 272 ? -38.001 47.306 -4.191 1.00 33.41 272 ALA A N 1
ATOM 2086 C CA . ALA A 1 272 ? -37.199 47.936 -5.237 1.00 33.41 272 ALA A CA 1
ATOM 2087 C C . ALA A 1 272 ? -36.615 49.270 -4.744 1.00 33.41 272 ALA A C 1
ATOM 2089 O O . ALA A 1 272 ? -37.367 50.174 -4.378 1.00 33.41 272 ALA A O 1
ATOM 2090 N N . SER A 1 273 ? -35.289 49.407 -4.770 1.00 34.72 273 SER A N 1
ATOM 2091 C CA . SER A 1 273 ? -34.596 50.696 -4.744 1.00 34.72 273 SER A CA 1
ATOM 2092 C C . SER A 1 273 ? -34.261 51.109 -6.181 1.00 34.72 273 SER A C 1
ATOM 2094 O O . SER A 1 273 ? -34.035 50.272 -7.055 1.00 34.72 273 SER A O 1
ATOM 2096 N N . VAL A 1 274 ? -34.286 52.417 -6.444 1.00 52.94 274 VAL A N 1
ATOM 2097 C CA . VAL A 1 274 ? -33.881 53.038 -7.714 1.00 52.94 274 VAL A CA 1
ATOM 2098 C C . VAL A 1 274 ? -32.376 52.807 -7.877 1.00 52.94 274 VAL A C 1
ATOM 2100 O O . VAL A 1 274 ? -31.553 53.599 -7.431 1.00 52.94 274 VAL A O 1
ATOM 2103 N N . GLY A 1 275 ? -32.035 51.630 -8.392 1.00 58.25 275 GLY A N 1
ATOM 2104 C CA . GLY A 1 275 ? -30.693 51.074 -8.362 1.00 58.25 275 GLY A CA 1
ATOM 2105 C C . GLY A 1 275 ? -29.949 51.315 -9.663 1.00 58.25 275 GLY A C 1
ATOM 2106 O O . GLY A 1 275 ? -30.508 51.210 -10.755 1.00 58.25 275 GLY A O 1
ATOM 2107 N N . VAL A 1 276 ? -28.669 51.635 -9.513 1.00 71.88 276 VAL A N 1
ATOM 2108 C CA . VAL A 1 276 ? -27.621 51.530 -10.530 1.00 71.88 276 VAL A CA 1
ATOM 2109 C C . VAL A 1 276 ? -27.897 50.357 -11.479 1.00 71.88 276 VAL A C 1
ATOM 2111 O O . VAL A 1 276 ? -28.106 49.231 -11.026 1.00 71.88 276 VAL A O 1
ATOM 2114 N N . ARG A 1 277 ? -27.908 50.616 -12.791 1.00 85.44 277 ARG A N 1
ATOM 2115 C CA . ARG A 1 277 ? -28.164 49.586 -13.806 1.00 85.44 277 ARG A CA 1
ATOM 2116 C C . ARG A 1 277 ? -26.862 49.058 -14.382 1.00 85.44 277 ARG A C 1
ATOM 2118 O O . ARG A 1 277 ? -25.883 49.787 -14.505 1.00 85.44 277 ARG A O 1
ATOM 2125 N N . PHE A 1 278 ? -26.889 47.791 -14.776 1.00 88.56 278 PHE A N 1
ATOM 2126 C CA . PHE A 1 278 ? -25.759 47.116 -15.396 1.00 88.56 278 PHE A CA 1
ATOM 2127 C C . PHE A 1 278 ? -26.189 46.480 -16.708 1.00 88.56 278 PHE A C 1
ATOM 2129 O O . PHE A 1 278 ? -27.210 45.793 -16.763 1.00 88.56 278 PHE A O 1
ATOM 2136 N N . MET A 1 279 ? -25.398 46.691 -17.754 1.00 92.19 279 MET A N 1
ATOM 2137 C CA . MET A 1 279 ? -25.625 46.113 -19.074 1.00 92.19 279 MET A CA 1
ATOM 2138 C C . MET A 1 279 ? -24.533 45.102 -19.383 1.00 92.19 279 MET A C 1
ATOM 2140 O O . MET A 1 279 ? -23.360 45.389 -19.172 1.00 92.19 279 MET A O 1
ATOM 2144 N N . GLN A 1 280 ? -24.906 43.940 -19.908 1.00 92.38 280 GLN A N 1
ATOM 2145 C CA . GLN A 1 280 ? -23.944 43.025 -20.513 1.00 92.38 280 GLN A CA 1
ATOM 2146 C C . GLN A 1 280 ? -23.294 43.698 -21.727 1.00 92.38 280 GLN A C 1
ATOM 2148 O O . GLN A 1 280 ? -23.993 44.127 -22.642 1.00 92.38 280 GLN A O 1
ATOM 2153 N N . VAL A 1 281 ? -21.967 43.774 -21.735 1.00 90.50 281 VAL A N 1
ATOM 2154 C CA . VAL A 1 281 ? -21.189 44.386 -22.820 1.00 90.50 281 VAL A CA 1
ATOM 2155 C C . VAL A 1 281 ? -20.340 43.371 -23.576 1.00 90.50 281 VAL A C 1
ATOM 2157 O O . VAL A 1 281 ? -20.024 43.608 -24.738 1.00 90.50 281 VAL A O 1
ATOM 2160 N N . LEU A 1 282 ? -19.987 42.239 -22.953 1.00 85.94 282 LEU A N 1
ATOM 2161 C CA . LEU A 1 282 ? -19.168 41.191 -23.571 1.00 85.94 282 LEU A CA 1
ATOM 2162 C C . LEU A 1 282 ? -19.592 39.803 -23.085 1.00 85.94 282 LEU A C 1
ATOM 2164 O O . LEU A 1 282 ? -19.995 39.652 -21.933 1.00 85.94 282 LEU A O 1
ATOM 2168 N N . SER A 1 283 ? -19.465 38.803 -23.957 1.00 86.81 283 SER A N 1
ATOM 2169 C CA . SER A 1 283 ? -19.715 37.382 -23.674 1.00 86.81 283 SER A CA 1
ATOM 2170 C C . SER A 1 283 ? -18.441 36.575 -23.900 1.00 86.81 283 SER A C 1
ATOM 2172 O O . SER A 1 283 ? -17.678 36.904 -24.807 1.00 86.81 283 SER A O 1
ATOM 2174 N N . ASP A 1 284 ? -18.227 35.544 -23.085 1.00 85.94 284 ASP A N 1
ATOM 2175 C CA . ASP A 1 284 ? -17.022 34.700 -23.045 1.00 85.94 284 ASP A CA 1
ATOM 2176 C C . ASP A 1 284 ? -15.709 35.479 -22.896 1.00 85.94 284 ASP A C 1
ATOM 2178 O O . ASP A 1 284 ? -14.637 35.051 -23.329 1.00 85.94 284 ASP A O 1
ATOM 2182 N N . ARG A 1 285 ? -15.790 36.636 -22.238 1.00 87.44 285 ARG A N 1
ATOM 2183 C CA . ARG A 1 285 ? -14.659 37.519 -21.953 1.00 87.44 285 ARG A CA 1
ATOM 2184 C C . ARG A 1 285 ? -14.598 37.818 -20.466 1.00 87.44 285 ARG A C 1
ATOM 2186 O O . ARG A 1 285 ? -15.618 37.878 -19.785 1.00 87.44 285 ARG A O 1
ATOM 2193 N N . GLN A 1 286 ? -13.394 38.093 -19.988 1.00 88.31 286 GLN A N 1
ATOM 2194 C CA . GLN A 1 286 ? -13.150 38.582 -18.635 1.00 88.31 286 GLN A CA 1
ATOM 2195 C C . GLN A 1 286 ? -12.158 39.746 -18.664 1.00 88.31 286 GLN A C 1
ATOM 2197 O O . GLN A 1 286 ? -11.205 39.736 -19.446 1.00 88.31 286 GLN A O 1
ATOM 2202 N N . CYS A 1 287 ? -12.368 40.746 -17.807 1.00 86.31 287 CYS A N 1
ATOM 2203 C CA . CYS A 1 287 ? -11.374 41.797 -17.581 1.00 86.31 287 CYS A CA 1
ATOM 2204 C C . CYS A 1 287 ? -10.112 41.201 -16.926 1.00 86.31 287 CYS A C 1
ATOM 2206 O O . CYS A 1 287 ? -10.213 40.323 -16.064 1.00 86.31 287 CYS A O 1
ATOM 2208 N N . ILE A 1 288 ? -8.924 41.669 -17.323 1.00 78.69 288 ILE A N 1
ATOM 2209 C CA . ILE A 1 288 ? -7.647 41.124 -16.831 1.00 78.69 288 ILE A CA 1
ATOM 2210 C C . ILE A 1 288 ? -7.410 41.495 -15.357 1.00 78.69 288 ILE A C 1
ATOM 2212 O O . ILE A 1 288 ? -7.662 42.613 -14.912 1.00 78.69 288 ILE A O 1
ATOM 2216 N N . ARG A 1 289 ? -6.906 40.526 -14.583 1.00 66.94 289 ARG A N 1
ATOM 2217 C CA . ARG A 1 289 ? -6.804 40.555 -13.112 1.00 66.94 289 ARG A CA 1
ATOM 2218 C C . ARG A 1 289 ? -5.564 41.286 -12.551 1.00 66.94 289 ARG A C 1
ATOM 2220 O O . ARG A 1 289 ? -5.434 41.367 -11.325 1.00 66.94 289 ARG A O 1
ATOM 2227 N N . GLU A 1 290 ? -4.664 41.809 -13.384 1.00 57.25 290 GLU A N 1
ATOM 2228 C CA . GLU A 1 290 ? -3.268 42.069 -12.973 1.00 57.25 290 GLU A CA 1
ATOM 2229 C C . GLU A 1 290 ? -2.707 43.463 -13.307 1.00 57.25 290 GLU A C 1
ATOM 2231 O O . GLU A 1 290 ? -1.608 43.588 -13.842 1.00 57.25 290 GLU A O 1
ATOM 2236 N N . PRO A 1 291 ? -3.437 44.536 -12.966 1.00 62.16 291 PRO A N 1
ATOM 2237 C CA . PRO A 1 291 ? -2.857 45.498 -12.005 1.00 62.16 291 PRO A CA 1
ATOM 2238 C C . PRO A 1 291 ? -3.809 45.862 -10.845 1.00 62.16 291 PRO A C 1
ATOM 2240 O O . PRO A 1 291 ? -5.030 45.887 -11.009 1.00 62.16 291 PRO A O 1
ATOM 2243 N N . GLU A 1 292 ? -3.271 46.200 -9.661 1.00 59.19 292 GLU A N 1
ATOM 2244 C CA . GLU A 1 292 ? -4.070 46.657 -8.497 1.00 59.19 292 GLU A CA 1
ATOM 2245 C C . GLU A 1 292 ? -4.935 47.894 -8.798 1.00 59.19 292 GLU A C 1
ATOM 2247 O O . GLU A 1 292 ? -6.009 48.064 -8.223 1.00 59.19 292 GLU A O 1
ATOM 2252 N N . GLU A 1 293 ? -4.505 48.730 -9.740 1.00 61.19 293 GLU A N 1
ATOM 2253 C CA . GLU A 1 293 ? -5.146 49.996 -10.110 1.00 61.19 293 GLU A CA 1
ATOM 2254 C C . GLU A 1 293 ? -6.536 49.815 -10.747 1.00 61.19 293 GLU A C 1
ATOM 2256 O O . GLU A 1 293 ? -7.390 50.704 -10.647 1.00 61.19 293 GLU A O 1
ATOM 2261 N N . VAL A 1 294 ? -6.780 48.644 -11.346 1.00 67.06 294 VAL A N 1
ATOM 2262 C CA . VAL A 1 294 ? -8.000 48.301 -12.098 1.00 67.06 294 VAL A CA 1
ATOM 2263 C C . VAL A 1 294 ? -9.073 47.671 -11.190 1.00 67.06 294 VAL A C 1
ATOM 2265 O O . VAL A 1 294 ? -10.220 47.501 -11.601 1.00 67.06 294 VAL A O 1
ATOM 2268 N N . LYS A 1 295 ? -8.750 47.367 -9.925 1.00 65.00 295 LYS A N 1
ATOM 2269 C CA . LYS A 1 295 ? -9.636 46.675 -8.971 1.00 65.00 295 LYS A CA 1
ATOM 2270 C C . LYS A 1 295 ? -10.488 47.650 -8.151 1.00 65.00 295 LYS A C 1
ATOM 2272 O O . LYS A 1 295 ? -9.987 48.660 -7.660 1.00 65.00 295 LYS A O 1
ATOM 2277 N N . ALA A 1 296 ? -11.772 47.333 -7.967 1.00 67.00 296 ALA A N 1
ATOM 2278 C CA . ALA A 1 296 ? -12.631 48.051 -7.018 1.00 67.00 296 ALA A CA 1
ATOM 2279 C C . ALA A 1 296 ? -12.304 47.653 -5.562 1.00 67.00 296 ALA A C 1
ATOM 2281 O O . ALA A 1 296 ? -11.784 46.563 -5.314 1.00 67.00 296 AL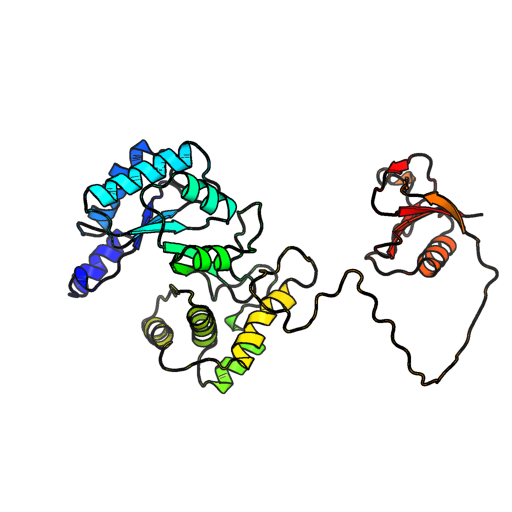A A O 1
ATOM 2282 N N . ARG A 1 297 ? -12.616 48.521 -4.585 1.00 61.75 297 ARG A N 1
ATOM 2283 C CA . ARG A 1 297 ? -12.223 48.341 -3.164 1.00 61.75 297 ARG A CA 1
ATOM 2284 C C . ARG A 1 297 ? -12.724 47.043 -2.514 1.00 61.75 297 ARG A C 1
ATOM 2286 O O . ARG A 1 297 ? -12.030 46.496 -1.662 1.00 61.75 297 ARG A O 1
ATOM 2293 N N . GLN A 1 298 ? -13.886 46.532 -2.923 1.00 61.81 298 GLN A N 1
ATOM 2294 C CA . GLN A 1 298 ? -14.308 45.152 -2.654 1.00 61.81 298 GLN A CA 1
ATOM 2295 C C . GLN A 1 298 ? -14.226 44.365 -3.963 1.00 61.81 298 GLN A C 1
ATOM 2297 O O . GLN A 1 298 ? -15.126 44.407 -4.792 1.00 61.81 298 GLN A O 1
ATOM 2302 N N . PHE A 1 299 ? -13.092 43.702 -4.174 1.00 67.75 299 PHE A N 1
ATOM 2303 C CA . PHE A 1 299 ? -12.700 43.167 -5.480 1.00 67.75 299 PHE A CA 1
ATOM 2304 C C . PHE A 1 299 ? -13.495 41.923 -5.926 1.00 67.75 299 PHE A C 1
ATOM 2306 O O . PHE A 1 299 ? -13.625 41.644 -7.119 1.00 67.75 299 PHE A O 1
ATOM 2313 N N . SER A 1 300 ? -14.039 41.153 -4.986 1.00 69.25 300 SER A N 1
ATOM 2314 C CA . SER A 1 300 ? -14.853 39.972 -5.273 1.00 69.25 300 SER A CA 1
ATOM 2315 C C . SER A 1 300 ? -15.721 39.643 -4.069 1.00 69.25 300 SER A C 1
ATOM 2317 O O . SER A 1 300 ? -15.299 39.858 -2.933 1.00 69.25 300 SER A O 1
ATOM 2319 N N . LEU A 1 301 ? -16.906 39.085 -4.317 1.00 74.44 301 LEU A N 1
ATOM 2320 C CA . LEU A 1 301 ? -17.757 38.538 -3.259 1.00 74.44 301 LEU A CA 1
ATOM 2321 C C . LEU A 1 301 ? -17.154 37.286 -2.595 1.00 74.44 301 LEU A C 1
ATOM 2323 O O . LEU A 1 301 ? -17.601 36.912 -1.517 1.00 74.44 301 LEU A O 1
ATOM 2327 N N . GLY A 1 302 ? -16.107 36.694 -3.188 1.00 63.56 302 GLY A N 1
ATOM 2328 C CA . GLY A 1 302 ? -15.424 35.515 -2.661 1.00 63.56 302 GLY A CA 1
ATOM 2329 C C . GLY A 1 302 ? -16.268 34.245 -2.801 1.00 63.56 302 GLY A C 1
ATOM 2330 O O . GLY A 1 302 ? -17.453 34.225 -2.478 1.00 63.56 302 GLY A O 1
ATOM 2331 N N . GLY A 1 303 ? -15.654 33.168 -3.296 1.00 64.50 303 GLY A N 1
ATOM 2332 C CA . GLY A 1 303 ? -16.381 31.934 -3.613 1.00 64.50 303 GLY A CA 1
ATOM 2333 C C . GLY A 1 303 ? -17.378 32.085 -4.777 1.00 64.50 303 GLY A C 1
ATOM 2334 O O . GLY A 1 303 ? -17.637 33.187 -5.262 1.00 64.50 303 GLY A O 1
ATOM 2335 N N . GLY A 1 304 ? -17.900 30.953 -5.251 1.00 74.44 304 GLY A N 1
ATOM 2336 C CA . GLY A 1 304 ? -18.958 30.890 -6.265 1.00 74.44 304 GLY A CA 1
ATOM 2337 C C . GLY A 1 304 ? -20.362 30.855 -5.653 1.00 74.44 304 GLY A C 1
ATOM 2338 O O . GLY A 1 304 ? -20.523 30.909 -4.437 1.00 74.44 304 GLY A O 1
ATOM 2339 N N . GLY A 1 305 ? -21.389 30.732 -6.494 1.00 79.62 305 GLY A N 1
ATOM 2340 C CA . GLY A 1 305 ? -22.788 30.570 -6.079 1.00 79.62 305 GLY A CA 1
ATOM 2341 C C . GLY A 1 305 ? -23.569 31.871 -5.876 1.00 79.62 305 GLY A C 1
ATOM 2342 O O . GLY A 1 305 ? -24.724 31.826 -5.451 1.00 79.62 305 GLY A O 1
ATOM 2343 N N . HIS A 1 306 ? -22.983 33.028 -6.196 1.00 86.00 306 HIS A N 1
ATOM 2344 C CA . HIS A 1 306 ? -23.698 34.302 -6.145 1.00 86.00 306 HIS A CA 1
ATOM 2345 C C . HIS A 1 306 ? -24.636 34.441 -7.343 1.00 86.00 306 HIS A C 1
ATOM 2347 O O . HIS A 1 306 ? -24.315 34.043 -8.463 1.00 86.00 306 HIS A O 1
ATOM 2353 N N . GLN A 1 307 ? -25.805 35.037 -7.117 1.00 90.62 307 GLN A N 1
ATOM 2354 C CA . GLN A 1 307 ? -26.689 35.426 -8.213 1.00 90.62 307 GLN A CA 1
ATOM 2355 C C . GLN A 1 307 ? -26.176 36.706 -8.882 1.00 90.62 307 GLN A C 1
ATOM 2357 O O . GLN A 1 307 ? -25.514 37.531 -8.249 1.00 90.62 307 GLN A O 1
ATOM 2362 N N . LEU A 1 308 ? -26.545 36.912 -10.149 1.00 88.19 308 LEU A N 1
ATOM 2363 C CA . LEU A 1 308 ? -26.208 38.135 -10.885 1.00 88.19 308 LEU A CA 1
ATOM 2364 C C . LEU A 1 308 ? -26.645 39.401 -10.125 1.00 88.19 308 LEU A C 1
ATOM 2366 O O . LEU A 1 308 ? -25.887 40.365 -10.067 1.00 88.19 308 LEU A O 1
ATOM 2370 N N . SER A 1 309 ? -27.823 39.378 -9.493 1.00 89.62 309 SER A N 1
ATOM 2371 C CA . SER A 1 309 ? -28.338 40.476 -8.663 1.00 89.62 309 SER A CA 1
ATOM 2372 C C . SER A 1 309 ? -27.417 40.810 -7.490 1.00 89.62 309 SER A C 1
ATOM 2374 O O . SER A 1 309 ? -27.137 41.980 -7.257 1.00 89.62 309 SER A O 1
ATOM 2376 N N . ALA A 1 310 ? -26.864 39.803 -6.811 1.00 88.50 310 ALA A N 1
ATOM 2377 C CA . ALA A 1 310 ? -25.919 40.014 -5.716 1.00 88.50 310 ALA A CA 1
ATOM 2378 C C . ALA A 1 310 ? -24.627 40.684 -6.208 1.00 88.50 310 ALA A C 1
ATOM 2380 O O . ALA A 1 310 ? -24.097 41.566 -5.534 1.00 88.50 310 ALA A O 1
ATOM 2381 N N . CYS A 1 311 ? -24.141 40.332 -7.406 1.00 89.00 311 CYS A N 1
ATOM 2382 C CA . CYS A 1 311 ? -22.988 41.031 -7.969 1.00 89.00 311 CYS A CA 1
ATOM 2383 C C . CYS A 1 311 ? -23.315 42.470 -8.403 1.00 89.00 311 CYS A C 1
ATOM 2385 O O . CYS A 1 311 ? -22.513 43.380 -8.186 1.00 89.00 311 CYS A O 1
ATOM 2387 N N . GLN A 1 312 ? -24.508 42.700 -8.955 1.00 91.88 312 GLN A N 1
ATOM 2388 C CA . GLN A 1 312 ? -24.986 44.046 -9.274 1.00 91.88 312 GLN A CA 1
ATOM 2389 C C . GLN A 1 312 ? -25.088 44.914 -8.015 1.00 91.88 312 GLN A C 1
ATOM 2391 O O . GLN A 1 312 ? -24.604 46.043 -8.018 1.00 91.88 312 GLN A O 1
ATOM 2396 N N . GLU A 1 313 ? -25.658 44.390 -6.929 1.00 90.50 313 GLU A N 1
ATOM 2397 C CA . GLU A 1 313 ? -25.767 45.081 -5.640 1.00 90.50 313 GLU A CA 1
ATOM 2398 C C . GLU A 1 313 ? -24.389 45.385 -5.041 1.00 90.50 313 GLU A C 1
ATOM 2400 O O . GLU A 1 313 ? -24.133 46.516 -4.623 1.00 90.50 313 GLU A O 1
ATOM 2405 N N . ALA A 1 314 ? -23.473 44.412 -5.065 1.00 88.25 314 ALA A N 1
ATOM 2406 C CA . ALA A 1 314 ? -22.112 44.580 -4.566 1.00 88.25 314 ALA A CA 1
ATOM 2407 C C . ALA A 1 314 ? -21.338 45.647 -5.350 1.00 88.25 314 ALA A C 1
ATOM 2409 O O . ALA A 1 314 ? -20.720 46.528 -4.753 1.00 88.25 314 ALA A O 1
ATOM 2410 N N . CYS A 1 315 ? -21.422 45.625 -6.682 1.00 89.38 315 CYS A N 1
ATOM 2411 C CA . CYS A 1 315 ? -20.795 46.641 -7.521 1.00 89.38 315 CYS A CA 1
ATOM 2412 C C . CYS A 1 315 ? -21.477 48.011 -7.353 1.00 89.38 315 CYS A C 1
ATOM 2414 O O . CYS A 1 315 ? -20.799 49.033 -7.285 1.00 89.38 315 CYS A O 1
ATOM 2416 N N . ALA A 1 316 ? -22.805 48.063 -7.206 1.00 89.62 316 ALA A N 1
ATOM 2417 C CA . ALA A 1 316 ? -23.538 49.307 -6.957 1.00 89.62 316 ALA A CA 1
ATOM 2418 C C . ALA A 1 316 ? -23.155 49.965 -5.621 1.00 89.62 316 ALA A C 1
ATOM 2420 O O . ALA A 1 316 ? -23.098 51.196 -5.547 1.00 89.62 316 ALA A O 1
ATOM 2421 N N . ALA A 1 317 ? -22.861 49.159 -4.595 1.00 87.00 317 ALA A N 1
ATOM 2422 C CA . ALA A 1 317 ? -22.402 49.616 -3.285 1.00 87.00 317 ALA A CA 1
ATOM 2423 C C . ALA A 1 317 ? -20.971 50.188 -3.303 1.00 87.00 317 ALA A C 1
ATOM 2425 O O . ALA A 1 317 ? -20.583 50.890 -2.366 1.00 87.00 317 ALA A O 1
ATOM 2426 N N . GLN A 1 318 ? -20.192 49.926 -4.361 1.00 83.56 318 GLN A N 1
ATOM 2427 C CA . GLN A 1 318 ? -18.833 50.438 -4.524 1.00 83.56 318 GLN A CA 1
ATOM 2428 C C . GLN A 1 318 ? -18.811 51.696 -5.415 1.00 83.56 318 GLN A C 1
ATOM 2430 O O . GLN A 1 318 ? -19.236 51.645 -6.575 1.00 83.56 318 GLN A O 1
ATOM 2435 N N . PRO A 1 319 ? -18.292 52.841 -4.925 1.00 82.12 319 PRO A N 1
ATOM 2436 C CA . PRO A 1 319 ? -18.231 54.078 -5.710 1.00 82.12 319 PRO A CA 1
ATOM 2437 C C . PRO A 1 319 ? -17.349 53.978 -6.957 1.00 82.12 319 PRO A C 1
ATOM 2439 O O . PRO A 1 319 ? -17.585 54.684 -7.930 1.00 82.12 319 PRO A O 1
ATOM 2442 N N . ASP A 1 320 ? -16.328 53.120 -6.924 1.00 86.06 320 ASP A N 1
ATOM 2443 C CA . ASP A 1 320 ? -15.330 52.969 -7.979 1.00 86.06 320 ASP A CA 1
ATOM 2444 C C . ASP A 1 320 ? -15.568 51.753 -8.885 1.00 86.06 320 ASP A C 1
ATOM 2446 O O . ASP A 1 320 ? -14.794 51.538 -9.811 1.00 86.06 320 ASP A O 1
ATOM 2450 N N . CYS A 1 321 ? -16.631 50.971 -8.672 1.00 89.19 321 CYS A N 1
ATOM 2451 C CA . CYS A 1 321 ? -16.958 49.851 -9.551 1.00 89.19 321 CYS A CA 1
ATOM 2452 C C . CYS A 1 321 ? -17.672 50.340 -10.819 1.00 89.19 321 CYS A C 1
ATOM 2454 O O . CYS A 1 321 ? -18.798 50.849 -10.755 1.00 89.19 321 CYS A O 1
ATOM 2456 N N . GLY A 1 322 ? -16.998 50.180 -11.961 1.00 88.94 322 GLY A N 1
ATOM 2457 C CA . GLY A 1 322 ? -17.506 50.504 -13.295 1.00 88.94 322 GLY A CA 1
ATOM 2458 C C . GLY A 1 322 ? -17.859 49.269 -14.126 1.00 88.94 322 GLY A C 1
ATOM 2459 O O . GLY A 1 322 ? -18.715 49.348 -15.003 1.00 88.94 322 GLY A O 1
ATOM 2460 N N . PHE A 1 323 ? -17.242 48.121 -13.836 1.00 92.56 323 PHE A N 1
ATOM 2461 C CA . PHE A 1 323 ? -17.455 46.861 -14.545 1.00 92.56 323 PHE A CA 1
ATOM 2462 C C . PHE A 1 323 ? -17.444 45.680 -13.577 1.00 92.56 323 PHE A C 1
ATOM 2464 O O . PHE A 1 323 ? -16.799 45.731 -12.531 1.00 92.56 323 PHE A O 1
ATOM 2471 N N . PHE A 1 324 ? -18.087 44.579 -13.948 1.00 92.62 324 PHE A N 1
ATOM 2472 C CA . PHE A 1 324 ? -17.838 43.290 -13.313 1.00 92.62 324 PHE A CA 1
ATOM 2473 C C . PHE A 1 324 ? -17.882 42.149 -14.327 1.00 92.62 324 PHE A C 1
ATOM 2475 O O . PHE A 1 324 ? -18.658 42.186 -15.277 1.00 92.62 324 PHE A O 1
ATOM 2482 N N . THR A 1 325 ? -17.063 41.125 -14.106 1.00 92.25 325 THR A N 1
ATOM 2483 C CA . THR A 1 325 ? -17.151 39.846 -14.816 1.00 92.25 325 THR A CA 1
ATOM 2484 C C . THR A 1 325 ? -17.955 38.884 -13.953 1.00 92.25 325 THR A C 1
ATOM 2486 O O . THR A 1 325 ? -17.548 38.608 -12.824 1.00 92.25 325 THR A O 1
ATOM 2489 N N . PHE A 1 326 ? -19.069 38.375 -14.475 1.00 92.69 326 PHE A N 1
ATOM 2490 C CA . PHE A 1 326 ? -19.902 37.363 -13.833 1.00 92.69 326 PHE A CA 1
ATOM 2491 C C . PHE A 1 326 ? -19.815 36.042 -14.590 1.00 92.69 326 PHE A C 1
ATOM 2493 O O . PHE A 1 326 ? -20.086 35.975 -15.787 1.00 92.69 326 PHE A O 1
ATOM 2500 N N . TYR A 1 327 ? -19.462 34.982 -13.876 1.00 89.94 327 TYR A N 1
ATOM 2501 C CA . TYR A 1 327 ? -19.348 33.643 -14.435 1.00 89.94 327 TYR A CA 1
ATOM 2502 C C . TYR A 1 327 ? -20.676 32.935 -14.211 1.00 89.94 327 TYR A C 1
ATOM 2504 O O . TYR A 1 327 ? -20.969 32.498 -13.100 1.00 89.94 327 TYR A O 1
ATOM 2512 N N . GLN A 1 328 ? -21.501 32.842 -15.256 1.00 80.50 328 GLN A N 1
ATOM 2513 C CA . GLN A 1 328 ? -22.864 32.308 -15.140 1.00 80.50 328 GLN A CA 1
ATOM 2514 C C . GLN A 1 328 ? -22.898 30.866 -14.617 1.00 80.50 328 GLN A C 1
ATOM 2516 O O . GLN A 1 328 ? -23.834 30.483 -13.919 1.00 80.50 328 GLN A O 1
ATOM 2521 N N . SER A 1 329 ? -21.865 30.086 -14.940 1.00 79.19 329 SER A N 1
ATOM 2522 C CA . SER A 1 329 ? -21.703 28.681 -14.564 1.00 79.19 329 SER A CA 1
ATOM 2523 C C . SER A 1 329 ? -21.352 28.491 -13.086 1.00 79.19 329 SER A C 1
ATOM 2525 O O . SER A 1 329 ? -21.833 27.553 -12.455 1.00 79.19 329 SER A O 1
ATOM 2527 N N . THR A 1 330 ? -20.533 29.379 -12.521 1.00 81.38 330 THR A N 1
ATOM 2528 C CA . THR A 1 330 ? -19.974 29.217 -11.171 1.00 81.38 330 THR A CA 1
ATOM 2529 C C . THR A 1 330 ? -20.516 30.228 -10.166 1.00 81.38 330 THR A C 1
ATOM 2531 O O . THR A 1 330 ? -20.297 30.073 -8.969 1.00 81.38 330 THR A O 1
ATOM 2534 N N . GLY A 1 331 ? -21.207 31.278 -10.613 1.00 85.44 331 GLY A N 1
ATOM 2535 C CA . GLY A 1 331 ? -21.649 32.394 -9.776 1.00 85.44 331 GLY A CA 1
ATOM 2536 C C . GLY A 1 331 ? -20.497 33.232 -9.212 1.00 85.44 331 GLY A C 1
ATOM 2537 O O . GLY A 1 331 ? -20.709 33.998 -8.274 1.00 85.44 331 GLY A O 1
ATOM 2538 N N . TYR A 1 332 ? -19.273 33.081 -9.732 1.00 86.12 332 TYR A N 1
ATOM 2539 C CA . TYR A 1 332 ? -18.167 33.962 -9.366 1.00 86.12 332 TYR A CA 1
ATOM 2540 C C . TYR A 1 332 ? -18.407 35.357 -9.920 1.00 86.12 332 TYR A C 1
ATOM 2542 O O . TYR A 1 332 ? -18.946 35.534 -11.015 1.00 86.12 332 TYR A O 1
ATOM 2550 N N . CYS A 1 333 ? -17.953 36.354 -9.167 1.00 88.25 333 CYS A N 1
ATOM 2551 C CA . CYS A 1 333 ? -17.949 37.716 -9.653 1.00 88.25 333 CYS A CA 1
ATOM 2552 C C . CYS A 1 333 ? -16.691 38.480 -9.253 1.00 88.25 333 CYS A C 1
ATOM 2554 O O . CYS A 1 333 ? -16.291 38.488 -8.081 1.00 88.25 333 CYS A O 1
ATOM 2556 N N . HIS A 1 334 ? -16.092 39.146 -10.236 1.00 88.75 334 HIS A N 1
ATOM 2557 C CA . HIS A 1 334 ? -14.943 40.029 -10.068 1.00 88.75 334 HIS A CA 1
ATOM 2558 C C . HIS A 1 334 ? -15.314 41.439 -10.510 1.00 88.75 334 HIS A C 1
ATOM 2560 O O . HIS A 1 334 ? -15.857 41.619 -11.594 1.00 88.75 334 HIS A O 1
ATOM 2566 N N . MET A 1 335 ? -15.033 42.427 -9.664 1.00 89.94 335 MET A N 1
ATOM 2567 C CA . MET A 1 335 ? -15.433 43.821 -9.858 1.00 89.94 335 MET A CA 1
ATOM 2568 C C . MET A 1 335 ? -14.221 44.694 -10.184 1.00 89.94 335 MET A C 1
ATOM 2570 O O . MET A 1 335 ? -13.173 44.611 -9.539 1.00 89.94 335 MET A O 1
ATOM 2574 N N . PHE A 1 336 ? -14.385 45.569 -11.170 1.00 88.69 336 PHE A N 1
ATOM 2575 C CA . PHE A 1 336 ? -13.319 46.358 -11.771 1.00 88.69 336 PHE A CA 1
ATOM 2576 C C . PHE A 1 336 ? -13.727 47.826 -11.906 1.00 88.69 336 PHE A C 1
ATOM 2578 O O . PHE A 1 336 ? -14.900 48.161 -12.096 1.00 88.69 336 PHE A O 1
ATOM 2585 N N . ARG A 1 337 ? -12.740 48.722 -11.850 1.00 87.19 337 ARG A N 1
ATOM 2586 C CA . ARG A 1 337 ? -12.929 50.144 -12.161 1.00 87.19 337 ARG A CA 1
ATOM 2587 C C . ARG A 1 337 ? -13.097 50.369 -13.658 1.00 87.19 337 ARG A C 1
ATOM 2589 O O . ARG A 1 337 ? -13.976 51.113 -14.079 1.00 87.19 337 ARG A O 1
ATOM 2596 N N . THR A 1 338 ? -12.269 49.700 -14.457 1.00 84.81 338 THR A N 1
ATOM 2597 C CA . THR A 1 338 ? -12.275 49.744 -15.925 1.00 84.81 338 THR A CA 1
ATOM 2598 C C . THR A 1 338 ? -12.098 48.331 -16.491 1.00 84.81 338 THR A C 1
ATOM 2600 O O . THR A 1 338 ? -11.628 47.437 -15.794 1.00 84.81 338 THR A O 1
ATOM 2603 N N . CYS A 1 339 ? -12.477 48.117 -17.752 1.00 85.75 339 CYS A N 1
ATOM 2604 C CA . CYS A 1 339 ? -12.279 46.847 -18.465 1.00 85.75 339 CYS A CA 1
ATOM 2605 C C . CYS A 1 339 ? -11.606 47.085 -19.828 1.00 85.75 339 CYS A C 1
ATOM 2607 O O . CYS A 1 339 ? -12.104 46.667 -20.876 1.00 85.75 339 CYS A O 1
ATOM 2609 N N . ALA A 1 340 ? -10.513 47.857 -19.812 1.00 81.06 340 ALA A N 1
ATOM 2610 C CA . ALA A 1 340 ? -9.793 48.264 -21.021 1.00 81.06 340 ALA A CA 1
ATOM 2611 C C . ALA A 1 340 ? -9.063 47.091 -21.696 1.00 81.06 340 ALA A C 1
ATOM 2613 O O . ALA A 1 340 ? -8.988 47.043 -22.920 1.00 81.06 340 ALA A O 1
ATOM 2614 N N . GLU A 1 341 ? -8.583 46.132 -20.903 1.00 79.12 341 GLU A N 1
ATOM 2615 C CA . GLU A 1 341 ? -7.944 44.909 -21.384 1.00 79.12 341 GLU A CA 1
ATOM 2616 C C . GLU A 1 341 ? -8.761 43.681 -20.973 1.00 79.12 341 GLU A C 1
ATOM 2618 O O . GLU A 1 341 ? -9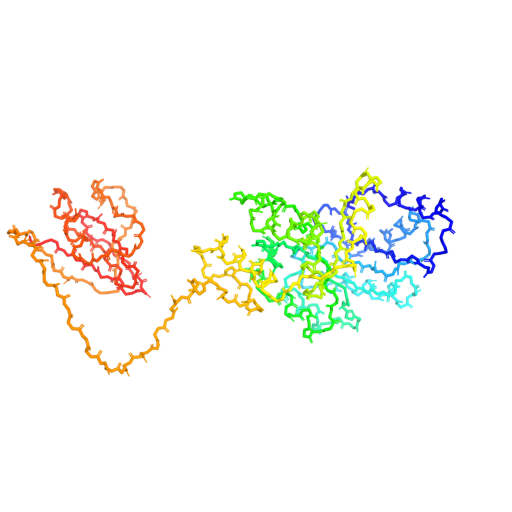.255 43.582 -19.843 1.00 79.12 341 GLU A O 1
ATOM 2623 N N . GLN A 1 342 ? -8.920 42.752 -21.915 1.00 84.56 342 GLN A N 1
ATOM 2624 C CA . GLN A 1 342 ? -9.796 41.588 -21.809 1.00 84.56 342 GLN A CA 1
ATOM 2625 C C . GLN A 1 342 ? -9.082 40.350 -22.336 1.00 84.56 342 GLN A C 1
ATOM 2627 O O . GLN A 1 342 ? -8.313 40.430 -23.293 1.00 84.56 342 GLN A O 1
ATOM 2632 N N . ILE A 1 343 ? -9.394 39.201 -21.748 1.00 84.00 343 ILE A N 1
ATOM 2633 C CA . ILE A 1 343 ? -8.981 37.890 -22.253 1.00 84.00 343 ILE A CA 1
ATOM 2634 C C . ILE A 1 343 ? -10.204 37.012 -22.479 1.00 84.00 343 ILE A C 1
ATOM 2636 O O . ILE A 1 343 ? -11.270 37.241 -21.898 1.00 84.00 343 ILE A O 1
ATOM 2640 N N . ASP A 1 344 ? -10.039 36.006 -23.331 1.00 84.69 344 ASP A N 1
ATOM 2641 C CA . ASP A 1 344 ? -11.040 34.959 -23.496 1.00 84.69 344 ASP A CA 1
ATOM 2642 C C . ASP A 1 344 ? -11.176 34.172 -22.195 1.00 84.69 344 ASP A C 1
ATOM 2644 O O . ASP A 1 344 ? -10.184 33.802 -21.562 1.00 84.69 344 ASP A O 1
ATOM 2648 N N . ALA A 1 345 ? -12.416 33.956 -21.773 1.00 75.00 345 ALA A N 1
ATOM 2649 C CA . ALA A 1 345 ? -12.709 33.231 -20.545 1.00 75.00 345 ALA A CA 1
ATOM 2650 C C . ALA A 1 345 ? -12.938 31.734 -20.811 1.00 75.00 345 ALA A C 1
ATOM 2652 O O . ALA A 1 345 ? -12.575 30.900 -19.990 1.00 75.00 345 ALA A O 1
ATOM 2653 N N . SER A 1 346 ? -13.439 31.384 -22.005 1.00 69.94 346 SER A N 1
ATOM 2654 C CA . SER A 1 346 ? -13.711 30.001 -22.451 1.00 69.94 346 SER A CA 1
ATOM 2655 C C . SER A 1 346 ? -14.632 29.186 -21.522 1.00 69.94 346 SER A C 1
ATOM 2657 O O . SER A 1 346 ? -14.703 27.965 -21.645 1.00 69.94 346 SER A O 1
ATOM 2659 N N . ASP A 1 347 ? -15.343 29.849 -20.605 1.00 71.62 347 ASP A N 1
ATOM 2660 C CA . ASP A 1 347 ? -16.119 29.240 -19.519 1.00 71.62 347 ASP A CA 1
ATOM 2661 C C . ASP A 1 347 ? -17.485 29.920 -19.269 1.00 71.62 347 ASP A C 1
ATOM 2663 O O . ASP A 1 347 ? -18.122 29.687 -18.233 1.00 71.62 347 ASP A O 1
ATOM 2667 N N . GLY A 1 348 ? -17.966 30.745 -20.209 1.00 75.31 348 GLY A N 1
ATOM 2668 C CA . GLY A 1 348 ? -19.258 31.426 -20.083 1.00 75.31 348 GLY A CA 1
ATOM 2669 C C . GLY A 1 348 ? -19.212 32.758 -19.332 1.00 75.31 348 GLY A C 1
ATOM 2670 O O . GLY A 1 348 ? -20.267 33.247 -18.921 1.00 75.31 348 GLY A O 1
ATOM 2671 N N . ALA A 1 349 ? -18.031 33.339 -19.081 1.00 86.56 349 ALA A N 1
ATOM 2672 C CA . ALA A 1 349 ? -17.928 34.611 -18.368 1.00 86.56 349 ALA A CA 1
ATOM 2673 C C . ALA A 1 349 ? -18.538 35.779 -19.154 1.00 86.56 349 ALA A C 1
ATOM 2675 O O . ALA A 1 349 ? -18.278 35.974 -20.342 1.00 86.56 349 ALA A O 1
ATOM 2676 N N . VAL A 1 350 ? -19.328 36.600 -18.468 1.00 92.06 350 VAL A N 1
ATOM 2677 C CA . VAL A 1 350 ? -20.012 37.754 -19.047 1.00 92.06 350 VAL A CA 1
ATOM 2678 C C . VAL A 1 350 ? -19.542 39.023 -18.354 1.00 92.06 350 VAL A C 1
ATOM 2680 O O . VAL A 1 350 ? -19.616 39.135 -17.130 1.00 92.06 350 VAL A O 1
ATOM 2683 N N . VAL A 1 351 ? -19.095 40.010 -19.129 1.00 92.44 351 VAL A N 1
ATOM 2684 C CA . VAL A 1 351 ? -18.736 41.325 -18.587 1.00 92.44 351 VAL A CA 1
ATOM 2685 C C . VAL A 1 351 ? -19.954 42.232 -18.621 1.00 92.44 351 VAL A C 1
ATOM 2687 O O . VAL A 1 351 ? -20.574 42.425 -19.671 1.00 92.44 351 VAL A O 1
ATOM 2690 N N . HIS A 1 352 ? -20.258 42.836 -17.480 1.00 94.06 352 HIS A N 1
ATOM 2691 C CA . HIS A 1 352 ? -21.273 43.862 -17.327 1.00 94.06 352 HIS A CA 1
ATOM 2692 C C . HIS A 1 352 ? -20.633 45.220 -17.034 1.00 94.06 352 HIS A C 1
ATOM 2694 O O . HIS A 1 352 ? -19.716 45.317 -16.222 1.00 94.06 352 HIS A O 1
ATOM 2700 N N . ALA A 1 353 ? -21.140 46.273 -17.672 1.00 92.19 353 ALA A N 1
ATOM 2701 C CA . ALA A 1 353 ? -20.752 47.658 -17.435 1.00 92.19 353 ALA A CA 1
ATOM 2702 C C . ALA A 1 353 ? -21.855 48.397 -16.673 1.00 92.19 353 ALA A C 1
ATOM 2704 O O . ALA A 1 353 ? -23.045 48.224 -16.962 1.00 92.19 353 ALA A O 1
ATOM 2705 N N . ARG A 1 354 ? -21.457 49.225 -15.710 1.00 90.75 354 ARG A N 1
ATOM 2706 C CA . ARG A 1 354 ? -22.338 50.157 -15.005 1.00 90.75 354 ARG A CA 1
ATOM 2707 C C . ARG A 1 354 ? -22.804 51.247 -15.972 1.00 90.75 354 ARG A C 1
ATOM 2709 O O . ARG A 1 354 ? -21.972 51.819 -16.674 1.00 90.75 354 ARG A O 1
ATOM 2716 N N . GLN A 1 355 ? -24.111 51.506 -16.016 1.00 80.56 355 GLN A N 1
ATOM 2717 C CA . GLN A 1 355 ? -24.702 52.605 -16.791 1.00 80.56 355 GLN A CA 1
ATOM 2718 C C . GLN A 1 355 ? -24.712 53.924 -16.030 1.00 80.56 355 GLN A C 1
ATOM 2720 O O . GLN A 1 355 ? -24.971 53.893 -14.801 1.00 80.56 355 GLN A O 1
#

Radius of gyration: 28.5 Å; chains: 1; bounding box: 73×76×47 Å

Sequence (355 aa):
AYGNEAEIGRAMKDSGVPREELFLATKATSVPLGMAEPTYLEAIFANQLQALQTDYLDVYMLHAAGVRGERLETVWRGMERLVELGRVRSLGVSNFGVEELEELWGFAKIKPVYMQNIFKVYKQGEQILSASGGGGVVQWARDHGVMMVGYSTINSWPHMLPPLQDPHVLSIAQARGRTSSQVLHRWALQHGIAVIPKASSLARIRENAQLLDFELSAAEMLALDGLATLSESTHDQLRPAWIADVFALHRAPGIVAHSSASAAVGQAHLGASVGVRFMQVLSDRQCIREPEEVKARQFSLGGGGHQLSACQEACAAQPDCGFFTFYQSTGYCHMFRTCAEQIDASDGAVVHARQ

Secondary structure (DSSP, 8-state):
--S-HHHHHHHHHHHT--GGGS--EEEE-SBTTB-S-GGGHHHHHHHHHHHHT-S-EEEEEEE-SS--HHHHHHHHHHHHHHHHTTSEEEEEEES--HHHHHHHHHH-SS---EEEEE-BTTBSS--TT-TT-STTHHHHHHHTT-EEEEESTT---TTS--GGG-HHHHHHHHHHT--HHHHHHHHHHHTT-EE----SSHHHHHHHH--SS----HHHHHHHHHHHHHHTTT-TTSS-TTS--TT-----S------------------------EEEEEESEEE----GGGEEEEEE--SS---HHHHHHHHHH-TT--EEEEETTT--EEEES---SEEE-SS-EEEEEE-